Protein AF-A0A812PNZ8-F1 (afdb_monomer_lite)

Organism: NCBI:txid1628268

Radius of gyration: 20.14 Å; chains: 1; bounding box: 66×64×37 Å

Secondary structure (DSSP, 8-state):
------------GGGGS--EEEEEEETTEEEEEEEETTEEEEEEEEBTPPPEEEE-TTSS-EEEEEEEEEEETTEEEEEEEEE-GGG-TT-EEEEEEEE-TTSPEEEEEEEE-TTSPPEEEEEEE--TTSS----------------------------------SHHHHH------

Sequence (177 aa):
MWSYESYVVTARIIDHVPVELHISVEDKILTVVDRTLFGENCTTIELGGVEVEKETRNKRKKFMLSAFEDLSEGTSQLTVKCRLFQRGDGWYSLQSFAVLPEGSLRECYILKRPGAEDVVVTRVFSSLDGNAFARKEEGLEVQDSPRSGKTLQLLGGAGIVAGLLGAALCMISPKLS

Foldseek 3Di:
DDDDDDDDDDDDPLNVWDWDWDWDADPQWTWIWTDTPVGIAIDIAGEVDDWDWDADPVRPAIWTWHWYWDADPNFIKIKIKTGRPVVPPFWIKIWIWTQDPVQKIKIKIWTTDPPDDIDIDIDIGDDPVNDRVDDPPPDDDDDDDDDDDDDDDDDDDDDDNGHDCRPVVVVPDDDPD

Structure (mmCIF, N/CA/C/O backbone):
data_AF-A0A812PNZ8-F1
#
_entry.id   AF-A0A812PNZ8-F1
#
loop_
_atom_site.group_PDB
_atom_site.id
_atom_site.type_symbol
_atom_site.label_atom_id
_atom_site.label_alt_id
_atom_site.label_comp_id
_atom_site.label_asym_id
_atom_site.label_entity_id
_atom_site.label_seq_id
_atom_site.pdbx_PDB_ins_code
_atom_site.Cartn_x
_atom_site.Cartn_y
_atom_site.Cartn_z
_atom_site.occupancy
_atom_site.B_iso_or_equiv
_atom_site.auth_seq_id
_atom_site.auth_comp_id
_atom_site.auth_asym_id
_atom_site.auth_atom_id
_atom_site.pdbx_PDB_model_num
ATOM 1 N N . MET A 1 1 ? -21.533 -35.489 -17.531 1.00 32.12 1 MET A N 1
ATOM 2 C CA . MET A 1 1 ? -22.534 -34.442 -17.244 1.00 32.12 1 MET A CA 1
ATOM 3 C C . MET A 1 1 ? -21.746 -33.219 -16.810 1.00 32.12 1 MET A C 1
ATOM 5 O O . MET A 1 1 ? -21.188 -33.244 -15.726 1.00 32.12 1 MET A O 1
ATOM 9 N N . TRP A 1 2 ? -21.552 -32.251 -17.707 1.00 25.62 2 TRP A N 1
ATOM 10 C CA . TRP A 1 2 ? -20.747 -31.052 -17.446 1.00 25.62 2 TRP A CA 1
ATOM 11 C C . TRP A 1 2 ? -21.691 -29.955 -16.957 1.00 25.62 2 TRP A C 1
ATOM 13 O O . TRP A 1 2 ? -22.595 -29.562 -17.693 1.00 25.62 2 TRP A O 1
ATOM 23 N N . SER A 1 3 ? -21.546 -29.520 -15.707 1.00 25.78 3 SER A N 1
ATOM 24 C CA . SER A 1 3 ? -22.284 -28.372 -15.185 1.00 25.78 3 SER A CA 1
ATOM 25 C C . SER A 1 3 ? -21.691 -27.100 -15.783 1.00 25.78 3 SER A C 1
ATOM 27 O O . SER A 1 3 ? -20.529 -26.778 -15.547 1.00 25.78 3 SER A O 1
ATOM 29 N N . TYR A 1 4 ? -22.487 -26.396 -16.582 1.00 27.34 4 TYR A N 1
ATOM 30 C CA . TYR A 1 4 ? -22.172 -25.042 -17.018 1.00 27.34 4 TYR A CA 1
ATOM 31 C C . TYR A 1 4 ? -22.438 -24.098 -15.842 1.00 27.34 4 TYR A C 1
ATOM 33 O O . TYR A 1 4 ? -23.592 -23.849 -15.497 1.00 27.34 4 TYR A O 1
ATOM 41 N N . GLU A 1 5 ? -21.384 -23.583 -15.219 1.00 29.73 5 GLU A N 1
ATOM 42 C CA . GLU A 1 5 ? -21.491 -22.426 -14.333 1.00 29.73 5 GLU A CA 1
ATOM 43 C C . GLU A 1 5 ? -21.376 -21.163 -15.191 1.00 29.73 5 GLU A C 1
ATOM 45 O O . GLU A 1 5 ? -20.343 -20.887 -15.801 1.00 29.73 5 GLU A O 1
ATOM 50 N N . SER A 1 6 ? -22.473 -20.417 -15.308 1.00 25.88 6 SER A N 1
ATOM 51 C CA . SER A 1 6 ? -22.485 -19.121 -15.982 1.00 25.88 6 SER A CA 1
ATOM 52 C C . SER A 1 6 ? -22.092 -18.026 -14.992 1.00 25.88 6 SER A C 1
ATOM 54 O O . SER A 1 6 ? -22.828 -17.758 -14.042 1.00 25.88 6 SER A O 1
ATOM 56 N N . TYR A 1 7 ? -20.966 -17.364 -15.240 1.00 29.39 7 TYR A N 1
ATOM 57 C CA . TYR A 1 7 ? -20.505 -16.215 -14.464 1.00 29.39 7 TYR A CA 1
ATOM 58 C C . TYR A 1 7 ? -20.899 -14.922 -15.190 1.00 29.39 7 TYR A C 1
ATOM 60 O O . TYR A 1 7 ? -20.477 -14.685 -16.321 1.00 29.39 7 TYR A O 1
ATOM 68 N N . VAL A 1 8 ? -21.719 -14.078 -14.556 1.00 27.75 8 VAL A N 1
ATOM 69 C CA . VAL A 1 8 ? -22.032 -12.731 -15.062 1.00 27.75 8 VAL A CA 1
ATOM 70 C C . VAL A 1 8 ? -20.975 -11.773 -14.523 1.00 27.75 8 VAL A C 1
ATOM 72 O O . VAL A 1 8 ? -20.984 -11.437 -13.341 1.00 27.75 8 VAL A O 1
ATOM 75 N N . VAL A 1 9 ? -20.052 -11.343 -15.383 1.00 30.33 9 VAL A N 1
ATOM 76 C CA . VAL A 1 9 ? -18.992 -10.391 -15.026 1.00 30.33 9 VAL A CA 1
ATOM 77 C C . VAL A 1 9 ? -19.314 -9.042 -15.665 1.00 30.33 9 VAL A C 1
ATOM 79 O O . VAL A 1 9 ? -19.340 -8.916 -16.885 1.00 30.33 9 VAL A O 1
ATOM 82 N N . THR A 1 10 ? -19.572 -8.022 -14.849 1.00 30.80 10 THR A N 1
ATOM 83 C CA . THR A 1 10 ? -19.670 -6.629 -15.309 1.00 30.80 10 THR A CA 1
ATOM 84 C C . THR A 1 10 ? -18.351 -5.921 -15.020 1.00 30.80 10 THR A C 1
ATOM 86 O O . THR A 1 10 ? -18.082 -5.605 -13.860 1.00 30.80 10 THR A O 1
ATOM 89 N N . ALA A 1 11 ? -17.545 -5.653 -16.049 1.00 37.12 11 ALA A N 1
ATOM 90 C CA . ALA A 1 11 ? -16.419 -4.727 -15.930 1.00 37.12 11 ALA A CA 1
ATOM 91 C C . ALA A 1 11 ? -16.977 -3.306 -15.777 1.00 37.12 11 ALA A C 1
ATOM 93 O O . ALA A 1 11 ? -17.815 -2.868 -16.572 1.00 37.12 11 ALA A O 1
ATOM 94 N N . ARG A 1 12 ? -16.586 -2.590 -14.719 1.00 45.75 12 ARG A N 1
ATOM 95 C CA . ARG A 1 12 ? -17.019 -1.199 -14.533 1.00 45.75 12 ARG A CA 1
ATOM 96 C C . ARG A 1 12 ? -16.164 -0.314 -15.440 1.00 45.75 12 ARG A C 1
ATOM 98 O O . ARG A 1 12 ? -14.999 -0.604 -15.663 1.00 45.75 12 ARG A O 1
ATOM 105 N N . ILE A 1 13 ? -16.703 0.820 -15.895 1.00 52.28 13 ILE A N 1
ATOM 106 C CA . ILE A 1 13 ? -15.958 1.833 -16.681 1.00 52.28 13 ILE A CA 1
ATOM 107 C C . ILE A 1 13 ? -14.620 2.200 -16.012 1.00 52.28 13 ILE A C 1
ATOM 109 O O . ILE A 1 13 ? -13.637 2.459 -16.694 1.00 52.28 13 ILE A O 1
ATOM 113 N N . ILE A 1 14 ? -14.582 2.165 -14.676 1.00 56.09 14 ILE A N 1
ATOM 114 C CA . ILE A 1 14 ? -13.401 2.430 -13.845 1.00 56.09 14 ILE A CA 1
ATOM 115 C C . ILE A 1 14 ? -12.243 1.464 -14.147 1.00 56.09 14 ILE A C 1
ATOM 117 O O . ILE A 1 14 ? -11.095 1.893 -14.107 1.00 56.09 14 ILE A O 1
ATOM 121 N N . ASP A 1 15 ? -12.520 0.204 -14.494 1.00 58.53 15 ASP A N 1
ATOM 122 C CA . ASP A 1 15 ? -11.489 -0.808 -14.770 1.00 58.53 15 ASP A CA 1
ATOM 123 C C . ASP A 1 15 ? -10.748 -0.541 -16.092 1.00 58.53 15 ASP A C 1
ATOM 125 O O . ASP A 1 15 ? -9.640 -1.029 -16.296 1.00 58.53 15 ASP A O 1
ATOM 129 N N . HIS A 1 16 ? -11.337 0.269 -16.978 1.00 66.75 16 HIS A N 1
ATOM 130 C CA . HIS A 1 16 ? -10.737 0.683 -18.247 1.00 66.75 16 HIS A CA 1
ATOM 131 C C . HIS A 1 16 ? -10.054 2.051 -18.184 1.00 66.75 16 HIS A C 1
ATOM 133 O O . HIS A 1 16 ? -9.508 2.495 -19.192 1.00 66.75 16 HIS A O 1
ATOM 139 N N . VAL A 1 17 ? -10.097 2.743 -17.041 1.00 73.56 17 VAL A N 1
ATOM 140 C CA . VAL A 1 17 ? -9.433 4.042 -16.893 1.00 73.56 17 VAL A CA 1
ATOM 141 C C . VAL A 1 17 ? -7.933 3.794 -16.746 1.00 73.56 17 VAL A C 1
ATOM 143 O O . VAL A 1 17 ? -7.532 3.155 -15.771 1.00 73.56 17 VAL A O 1
ATOM 146 N N . PRO A 1 18 ? -7.089 4.299 -17.666 1.00 79.88 18 PRO A N 1
ATOM 147 C CA . PRO A 1 18 ? -5.648 4.191 -17.513 1.00 79.88 18 PRO A CA 1
ATOM 148 C C . PRO A 1 18 ? -5.199 4.871 -16.220 1.00 79.88 18 PRO A C 1
ATOM 150 O O . PRO A 1 18 ? -5.631 5.988 -15.909 1.00 79.88 18 PRO A O 1
ATOM 153 N N . VAL A 1 19 ? -4.333 4.184 -15.481 1.00 84.25 19 VAL A N 1
ATOM 154 C CA . VAL A 1 19 ? -3.713 4.690 -14.259 1.00 84.25 19 VAL A CA 1
ATOM 155 C C . VAL A 1 19 ? -2.210 4.729 -14.481 1.00 84.25 19 VAL A C 1
ATOM 157 O O . VAL A 1 19 ? -1.604 3.710 -14.803 1.00 84.25 19 VAL A O 1
ATOM 160 N N . GLU A 1 20 ? -1.622 5.904 -14.303 1.00 88.44 20 GLU A N 1
ATOM 161 C CA . GLU A 1 20 ? -0.178 6.075 -14.192 1.00 88.44 20 GLU A CA 1
ATOM 162 C C . GLU A 1 20 ? 0.180 6.026 -12.703 1.00 88.44 20 GLU A C 1
ATOM 164 O O . GLU A 1 20 ? -0.376 6.779 -11.902 1.00 88.44 20 GLU A O 1
ATOM 169 N N . LEU A 1 21 ? 1.058 5.097 -12.330 1.00 89.25 21 LEU A N 1
ATOM 170 C CA . LEU A 1 21 ? 1.451 4.851 -10.947 1.00 89.25 21 LEU A CA 1
ATOM 171 C C . LEU A 1 21 ? 2.919 5.236 -10.763 1.00 89.25 21 LEU A C 1
ATOM 173 O O . LEU A 1 21 ? 3.796 4.639 -11.386 1.00 89.25 21 LEU A O 1
ATOM 177 N N . HIS A 1 22 ? 3.186 6.202 -9.885 1.00 90.00 22 HIS A N 1
ATOM 178 C CA . HIS A 1 22 ? 4.543 6.552 -9.471 1.00 90.00 22 HIS A CA 1
ATOM 179 C C . HIS A 1 22 ? 4.758 6.157 -8.015 1.00 90.00 22 HIS A C 1
ATOM 181 O O . HIS A 1 22 ? 3.978 6.531 -7.140 1.00 90.00 22 HIS A O 1
ATOM 187 N N . ILE A 1 23 ? 5.837 5.423 -7.756 1.00 90.69 23 ILE A N 1
ATOM 188 C CA . ILE A 1 23 ? 6.233 5.007 -6.412 1.00 90.69 23 ILE A CA 1
ATOM 189 C C . ILE A 1 23 ? 7.673 5.443 -6.199 1.00 90.69 23 ILE A C 1
ATOM 191 O O . ILE A 1 23 ? 8.544 5.112 -7.004 1.00 90.69 23 ILE A O 1
ATOM 195 N N . SER A 1 24 ? 7.925 6.164 -5.115 1.00 91.38 24 SER A N 1
ATOM 196 C CA . SER A 1 24 ? 9.270 6.551 -4.704 1.00 91.38 24 SER A CA 1
ATOM 197 C C . SER A 1 24 ? 9.464 6.347 -3.209 1.00 91.38 24 SER A C 1
ATOM 199 O O . SER A 1 24 ? 8.519 6.391 -2.418 1.00 91.38 24 SER A O 1
ATOM 201 N N . VAL A 1 25 ? 10.715 6.105 -2.827 1.00 92.56 25 VAL A N 1
ATOM 202 C CA . VAL A 1 25 ? 11.147 6.063 -1.433 1.00 92.56 25 VAL A CA 1
ATOM 203 C C . VAL A 1 25 ? 12.357 6.976 -1.303 1.00 92.56 25 VAL A C 1
ATOM 205 O O . VAL A 1 25 ? 13.389 6.717 -1.915 1.00 92.56 25 VAL A O 1
ATOM 208 N N . GLU A 1 26 ? 12.228 8.030 -0.505 1.00 92.31 26 GLU A N 1
ATOM 209 C CA . GLU A 1 26 ? 13.300 8.986 -0.199 1.00 92.31 26 GLU A CA 1
ATOM 210 C C . GLU A 1 26 ? 13.383 9.140 1.319 1.00 92.31 26 GLU A C 1
ATOM 212 O O . GLU A 1 26 ? 12.367 9.393 1.957 1.00 92.31 26 GLU A O 1
ATOM 217 N N . ASP A 1 27 ? 14.555 8.938 1.926 1.00 93.25 27 ASP A N 1
ATOM 218 C CA . ASP A 1 27 ? 14.751 9.063 3.383 1.00 93.25 27 ASP A CA 1
ATOM 219 C C . ASP A 1 27 ? 13.697 8.314 4.232 1.00 93.25 27 ASP A C 1
ATOM 221 O O . ASP A 1 27 ? 13.212 8.813 5.246 1.00 93.25 27 ASP A O 1
ATOM 225 N N . LYS A 1 28 ? 13.335 7.090 3.811 1.00 92.88 28 LYS A N 1
ATOM 226 C CA . LYS A 1 28 ? 12.262 6.240 4.384 1.00 92.88 28 LYS A CA 1
ATOM 227 C C . LYS A 1 28 ? 10.839 6.770 4.209 1.00 92.88 28 LYS A C 1
ATOM 229 O O . LYS A 1 28 ? 9.896 6.153 4.697 1.00 92.88 28 LYS A O 1
ATOM 234 N N . ILE A 1 29 ? 10.645 7.869 3.502 1.00 93.81 29 ILE A N 1
ATOM 235 C CA . ILE A 1 29 ? 9.328 8.367 3.138 1.00 93.81 29 ILE A CA 1
ATOM 236 C C . ILE A 1 29 ? 8.892 7.679 1.849 1.00 93.81 29 ILE A C 1
ATOM 238 O O . ILE A 1 29 ? 9.419 7.949 0.772 1.00 93.81 29 ILE A O 1
ATOM 242 N N . LEU A 1 30 ? 7.910 6.788 1.967 1.00 93.19 30 LEU A N 1
ATOM 243 C CA . LEU A 1 30 ? 7.211 6.207 0.831 1.00 93.19 30 LEU A CA 1
ATOM 244 C C . LEU A 1 30 ? 6.200 7.220 0.297 1.00 93.19 30 LEU A C 1
ATOM 246 O O . LEU A 1 30 ? 5.308 7.664 1.027 1.00 93.19 30 LEU A O 1
ATOM 250 N N . THR A 1 31 ? 6.314 7.529 -0.991 1.00 92.25 31 THR A N 1
ATOM 251 C CA . THR A 1 31 ? 5.334 8.308 -1.744 1.00 92.25 31 THR A CA 1
ATOM 252 C C . THR A 1 31 ? 4.742 7.451 -2.858 1.00 92.25 31 THR A C 1
ATOM 254 O O . THR A 1 31 ? 5.469 6.882 -3.668 1.00 92.25 31 THR A O 1
ATOM 257 N N . VAL A 1 32 ? 3.414 7.358 -2.892 1.00 91.44 32 VAL A N 1
ATOM 258 C CA . VAL A 1 32 ? 2.642 6.651 -3.921 1.00 91.44 32 VAL A CA 1
ATOM 259 C C . VAL A 1 32 ? 1.700 7.650 -4.572 1.00 91.44 32 VAL A C 1
ATOM 261 O O . VAL A 1 32 ? 0.881 8.261 -3.883 1.00 91.44 32 VAL A O 1
ATOM 264 N N . VAL A 1 33 ? 1.806 7.810 -5.887 1.00 88.56 33 VAL A N 1
ATOM 265 C CA . VAL A 1 33 ? 0.976 8.718 -6.678 1.00 88.56 33 VAL A CA 1
ATOM 266 C C . VAL A 1 33 ? 0.220 7.924 -7.734 1.00 88.56 33 VAL A C 1
ATOM 268 O O . VAL A 1 33 ? 0.830 7.411 -8.670 1.00 88.56 33 VAL A O 1
ATOM 271 N N . ASP A 1 34 ? -1.107 7.884 -7.610 1.00 86.62 34 ASP A N 1
ATOM 272 C CA . ASP A 1 34 ? -1.991 7.370 -8.656 1.00 86.62 34 ASP A CA 1
ATOM 273 C C . ASP A 1 34 ? -2.519 8.551 -9.473 1.00 86.62 34 ASP A C 1
ATOM 275 O O . ASP A 1 34 ? -3.281 9.385 -8.966 1.00 86.62 34 ASP A O 1
ATOM 279 N N . ARG A 1 35 ? -2.157 8.624 -10.751 1.00 85.50 35 ARG A N 1
ATOM 280 C CA . ARG A 1 35 ? -2.687 9.620 -11.678 1.00 85.50 35 ARG A CA 1
ATOM 281 C C . ARG A 1 35 ? -3.679 8.972 -12.630 1.00 85.50 35 ARG A C 1
ATOM 283 O O . ARG A 1 35 ? -3.411 7.958 -13.265 1.00 85.50 35 ARG A O 1
ATOM 290 N N . THR A 1 36 ? -4.843 9.596 -12.740 1.00 83.69 36 THR A N 1
ATOM 291 C CA . THR A 1 36 ? -5.901 9.217 -13.679 1.00 83.69 36 THR A CA 1
ATOM 292 C C . THR A 1 36 ? -6.334 10.442 -14.474 1.00 83.69 36 THR A C 1
ATOM 294 O O . THR A 1 36 ? -6.040 11.578 -14.097 1.00 83.69 36 THR A O 1
ATOM 297 N N . LEU A 1 37 ? -7.127 10.238 -15.526 1.00 81.94 37 LEU A N 1
ATOM 298 C CA . LEU A 1 37 ? -7.735 11.341 -16.284 1.00 81.94 37 LEU A CA 1
ATOM 299 C C . LEU A 1 37 ? -8.641 12.252 -15.430 1.00 81.94 37 LEU A C 1
ATOM 301 O O . LEU A 1 37 ? -8.961 13.362 -15.846 1.00 81.94 37 LEU A O 1
ATOM 305 N N . PHE A 1 38 ? -9.057 11.801 -14.242 1.00 78.50 38 PHE A N 1
ATOM 306 C CA . PHE A 1 38 ? -9.953 12.532 -13.340 1.00 78.50 38 PHE A CA 1
ATOM 307 C C . PHE A 1 38 ? -9.226 13.241 -12.190 1.00 78.50 38 PHE A C 1
ATOM 309 O O . PHE A 1 38 ? -9.871 13.900 -11.373 1.00 78.50 38 PHE A O 1
ATOM 316 N N . GLY A 1 39 ? -7.901 13.113 -12.116 1.00 81.44 39 GLY A N 1
ATOM 317 C CA . GLY A 1 39 ? -7.080 13.748 -11.095 1.00 81.44 39 GLY A CA 1
ATOM 318 C C . GLY A 1 39 ? -5.989 12.840 -10.546 1.00 81.44 39 GLY A C 1
ATOM 319 O O . GLY A 1 39 ? -5.807 11.700 -10.981 1.00 81.44 39 GLY A O 1
ATOM 320 N N . GLU A 1 40 ? -5.276 13.383 -9.566 1.00 85.06 40 GLU A N 1
ATOM 321 C CA . GLU A 1 40 ? -4.115 12.767 -8.933 1.00 85.06 40 GLU A CA 1
ATOM 322 C C . GLU A 1 40 ? -4.385 12.462 -7.456 1.00 85.06 40 GLU A C 1
ATOM 324 O O . GLU A 1 40 ? -5.069 13.217 -6.753 1.00 85.06 40 GLU A O 1
ATOM 329 N N . ASN A 1 41 ? -3.853 11.332 -7.004 1.00 83.94 41 ASN A N 1
ATOM 330 C CA . ASN A 1 41 ? -4.016 10.797 -5.669 1.00 83.94 41 ASN A CA 1
ATOM 331 C C . ASN A 1 41 ? -2.638 10.502 -5.049 1.00 83.94 41 ASN A C 1
ATOM 333 O O . ASN A 1 41 ? -2.024 9.514 -5.428 1.00 83.94 41 ASN A O 1
ATOM 337 N N . CYS A 1 42 ? -2.152 11.330 -4.116 1.00 89.12 42 CYS A N 1
ATOM 338 C CA . CYS A 1 42 ? -0.840 11.171 -3.483 1.00 89.12 42 CYS A CA 1
ATOM 339 C C . CYS A 1 42 ? -0.923 10.735 -2.007 1.00 89.12 42 CYS A C 1
ATOM 341 O O . CYS A 1 42 ? -1.484 11.428 -1.148 1.00 89.12 42 CYS A O 1
ATOM 343 N N . THR A 1 43 ? -0.292 9.598 -1.710 1.00 91.06 43 THR A N 1
ATOM 344 C CA . THR A 1 43 ? -0.096 9.055 -0.364 1.00 91.06 43 THR A CA 1
ATOM 345 C C . THR A 1 43 ? 1.364 9.187 0.046 1.00 91.06 43 THR A C 1
ATOM 347 O O . THR A 1 43 ? 2.233 8.648 -0.629 1.00 91.06 43 THR A O 1
ATOM 350 N N . THR A 1 44 ? 1.625 9.821 1.192 1.00 93.88 44 THR A N 1
ATOM 351 C CA . THR A 1 44 ? 2.972 9.951 1.772 1.00 93.88 44 THR A CA 1
ATOM 352 C C . THR A 1 44 ? 2.988 9.417 3.202 1.00 93.88 44 THR A C 1
ATOM 354 O O . THR A 1 44 ? 2.175 9.842 4.037 1.00 93.88 44 THR A O 1
ATOM 357 N N . ILE A 1 45 ? 3.895 8.483 3.490 1.00 95.31 45 ILE A N 1
ATOM 358 C CA . ILE A 1 45 ? 3.982 7.793 4.782 1.00 95.31 45 ILE A CA 1
ATOM 359 C C . ILE A 1 45 ? 5.405 7.288 5.057 1.00 95.31 45 ILE A C 1
ATOM 361 O O . ILE A 1 45 ? 6.123 6.899 4.144 1.00 95.31 45 ILE A O 1
ATOM 365 N N . GLU A 1 46 ? 5.819 7.293 6.321 1.00 96.94 46 GLU A N 1
ATOM 366 C CA . GLU A 1 46 ? 7.127 6.782 6.742 1.00 96.94 46 GLU A CA 1
ATOM 367 C C . GLU A 1 46 ? 7.127 5.244 6.815 1.00 96.94 46 GLU A C 1
ATOM 369 O O . GLU A 1 46 ? 6.258 4.638 7.450 1.00 96.94 46 GLU A O 1
ATOM 374 N N . LEU A 1 47 ? 8.112 4.609 6.177 1.00 95.38 47 LEU A N 1
ATOM 375 C CA . LEU A 1 47 ? 8.348 3.167 6.217 1.00 95.38 47 LEU A CA 1
ATOM 376 C C . LEU A 1 47 ? 8.912 2.739 7.571 1.00 95.38 47 LEU A C 1
ATOM 378 O O . LEU A 1 47 ? 9.919 3.266 8.042 1.00 95.38 47 LEU A O 1
ATOM 382 N N . GLY A 1 48 ? 8.265 1.752 8.191 1.00 94.06 48 GLY A N 1
ATOM 383 C CA . GLY A 1 48 ? 8.597 1.297 9.543 1.00 94.06 48 GLY A CA 1
ATOM 384 C C . GLY A 1 48 ? 8.230 2.306 10.637 1.00 94.06 48 GLY A C 1
ATOM 385 O O . GLY A 1 48 ? 8.560 2.085 11.802 1.00 94.06 48 GLY A O 1
ATOM 386 N N . GLY A 1 49 ? 7.554 3.401 10.276 1.00 91.88 49 GLY A N 1
ATOM 387 C CA . GLY A 1 49 ? 7.054 4.400 11.210 1.00 91.88 49 GLY A CA 1
ATOM 388 C C . GLY A 1 49 ? 5.841 3.915 12.008 1.00 91.88 49 GLY A C 1
ATOM 389 O O . GLY A 1 49 ? 5.224 2.884 11.722 1.00 91.88 49 GLY A O 1
ATOM 390 N N . VAL A 1 50 ? 5.473 4.691 13.027 1.00 95.00 50 VAL A N 1
ATOM 391 C CA . VA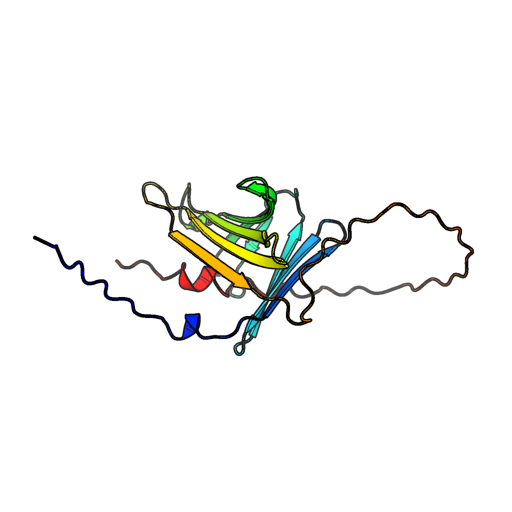L A 1 50 ? 4.256 4.450 13.816 1.00 95.00 50 VAL A CA 1
ATOM 392 C C . VAL A 1 50 ? 2.992 4.687 12.978 1.00 95.00 50 VAL A C 1
ATOM 394 O O . VAL A 1 50 ? 2.996 5.491 12.049 1.00 95.00 50 VAL A O 1
ATOM 397 N N . GLU A 1 51 ? 1.883 4.014 13.312 1.00 95.12 51 GLU A N 1
ATOM 398 C CA . GLU A 1 51 ? 0.581 4.291 12.681 1.00 95.12 51 GLU A CA 1
ATOM 399 C C . GLU A 1 51 ? 0.163 5.755 12.924 1.00 95.12 51 GLU A C 1
ATOM 401 O O . GLU A 1 51 ? 0.082 6.207 14.067 1.00 95.12 51 GLU A O 1
ATOM 406 N N . VAL A 1 52 ? -0.161 6.481 11.850 1.00 95.81 52 VAL A N 1
ATOM 407 C CA . VAL A 1 52 ? -0.560 7.897 11.885 1.00 95.81 52 VAL A CA 1
ATOM 408 C C . VAL A 1 52 ? -2.040 8.039 11.537 1.00 95.81 52 VAL A C 1
ATOM 410 O O . VAL A 1 52 ? -2.496 7.489 10.534 1.00 95.81 52 VAL A O 1
ATOM 413 N N . GLU A 1 53 ? -2.797 8.810 12.322 1.00 95.75 53 GLU A N 1
ATOM 414 C CA . GLU A 1 53 ? -4.178 9.159 11.965 1.00 95.75 53 GLU A CA 1
ATOM 415 C C . GLU A 1 53 ? -4.197 10.106 10.758 1.00 95.75 53 GLU A C 1
ATOM 417 O O . GLU A 1 53 ? -3.494 11.118 10.709 1.00 95.75 53 GLU A O 1
ATOM 422 N N . LYS A 1 54 ? -5.029 9.783 9.773 1.00 92.94 54 LYS A N 1
ATOM 423 C CA . LYS A 1 54 ? -5.261 10.580 8.572 1.00 92.94 54 LYS A CA 1
ATOM 424 C C . LYS A 1 54 ? -6.754 10.801 8.383 1.00 92.94 54 LYS A C 1
ATOM 426 O O . LYS A 1 54 ? -7.589 9.977 8.760 1.00 92.94 54 LYS A O 1
ATOM 431 N N . GLU A 1 55 ? -7.086 11.915 7.743 1.00 88.75 55 GLU A N 1
ATOM 432 C CA . GLU A 1 55 ? -8.455 12.270 7.389 1.00 88.75 55 GLU A CA 1
ATOM 433 C C . GLU A 1 55 ? -8.601 12.341 5.870 1.00 88.75 55 GLU A C 1
ATOM 435 O O . GLU A 1 55 ? -7.712 12.796 5.151 1.00 88.75 55 GLU A O 1
ATOM 440 N N . THR A 1 56 ? -9.758 11.928 5.363 1.00 79.94 56 THR A N 1
ATOM 441 C CA . THR A 1 56 ? -10.132 12.213 3.969 1.00 79.94 56 THR A CA 1
ATOM 442 C C . THR A 1 56 ? -10.236 13.717 3.718 1.00 79.94 56 THR A C 1
ATOM 444 O O . THR A 1 56 ? -10.501 14.488 4.635 1.00 79.94 56 THR A 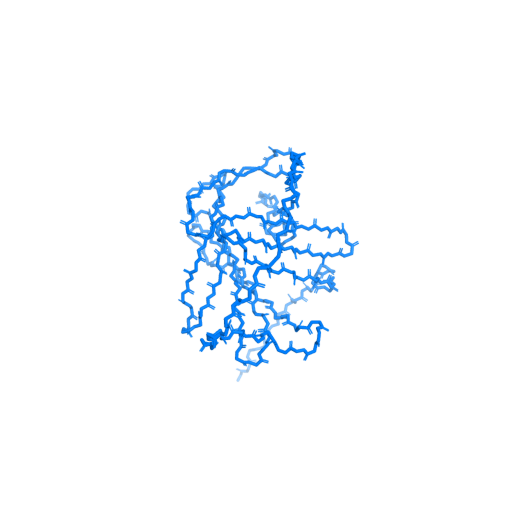O 1
ATOM 447 N N . ARG A 1 57 ? -10.131 14.140 2.452 1.00 76.38 57 ARG A N 1
ATOM 448 C CA . ARG A 1 57 ? -10.187 15.555 2.033 1.00 76.38 57 ARG A CA 1
ATOM 449 C C . ARG A 1 57 ? -11.342 16.360 2.643 1.00 76.38 57 ARG A C 1
ATOM 451 O O . ARG A 1 57 ? -11.171 17.519 2.996 1.00 76.38 57 ARG A O 1
ATOM 458 N N . ASN A 1 58 ? -12.528 15.763 2.744 1.00 81.81 58 ASN A N 1
ATOM 459 C CA . ASN A 1 58 ? -13.722 16.409 3.301 1.00 81.81 58 ASN A CA 1
ATOM 460 C C . ASN A 1 58 ? -13.900 16.170 4.812 1.00 81.81 58 ASN A C 1
ATOM 462 O O . ASN A 1 58 ? -14.969 16.460 5.345 1.00 81.81 58 ASN A O 1
ATOM 466 N N . LYS A 1 59 ? -12.889 15.596 5.475 1.00 84.19 59 LYS A N 1
ATOM 467 C CA . LYS A 1 59 ? -12.846 15.238 6.899 1.00 84.19 59 LYS A CA 1
ATOM 468 C C . LYS A 1 59 ? -13.960 14.296 7.366 1.00 84.19 59 LYS A C 1
ATOM 470 O O . LYS A 1 59 ? -14.180 14.136 8.561 1.00 84.19 59 LYS A O 1
ATOM 475 N N . ARG A 1 60 ? -14.673 13.642 6.440 1.00 86.06 60 ARG A N 1
ATOM 476 C CA . ARG A 1 60 ? -15.798 12.754 6.787 1.00 86.06 60 ARG A CA 1
ATOM 477 C C . ARG A 1 60 ? -15.352 11.384 7.280 1.00 86.06 60 ARG A C 1
ATOM 479 O O . ARG A 1 60 ? -16.107 10.727 7.986 1.00 86.06 60 ARG A O 1
ATOM 486 N N . LYS A 1 61 ? -14.169 10.931 6.869 1.00 86.38 61 LYS A N 1
ATOM 487 C CA . LYS A 1 61 ? -13.600 9.639 7.263 1.00 86.38 61 LYS A CA 1
ATOM 488 C C . LYS A 1 61 ? -12.209 9.844 7.852 1.00 86.38 61 LYS A C 1
ATOM 490 O O . LYS A 1 61 ? -11.431 10.632 7.308 1.00 86.38 61 LYS A O 1
ATOM 495 N N . LYS A 1 62 ? -11.928 9.105 8.920 1.00 92.38 62 LYS A N 1
ATOM 496 C CA . LYS A 1 62 ? -10.647 9.007 9.619 1.00 92.38 62 LYS A CA 1
ATOM 497 C C . LYS A 1 62 ? -10.160 7.565 9.557 1.00 92.38 62 LYS A C 1
ATOM 499 O O . LYS A 1 62 ? -10.965 6.633 9.607 1.00 92.38 62 LYS A O 1
ATOM 504 N N . PHE A 1 63 ? -8.859 7.385 9.431 1.00 94.50 63 PHE A N 1
ATOM 505 C CA . PHE A 1 63 ? -8.226 6.074 9.354 1.00 94.50 63 PHE A CA 1
ATOM 506 C C . PHE A 1 63 ? -6.798 6.164 9.883 1.00 94.50 63 PHE A C 1
ATOM 508 O O . PHE A 1 63 ? -6.243 7.255 9.979 1.00 94.50 63 PHE A O 1
ATOM 515 N N . MET A 1 64 ? -6.213 5.023 10.229 1.00 96.44 64 MET A N 1
ATOM 516 C CA . MET A 1 64 ? -4.804 4.957 10.617 1.00 96.44 64 MET A CA 1
ATOM 517 C C . MET A 1 64 ? -4.004 4.406 9.452 1.00 96.44 64 MET A C 1
ATOM 519 O O . MET A 1 64 ? -4.415 3.415 8.847 1.00 96.44 64 MET A O 1
ATOM 523 N N . LEU A 1 65 ? -2.889 5.047 9.138 1.00 97.12 65 LEU A N 1
ATOM 524 C CA . LEU A 1 65 ? -2.027 4.692 8.024 1.00 97.12 65 LEU A CA 1
ATOM 525 C C . LEU A 1 65 ? -0.635 4.335 8.542 1.00 97.12 65 LEU A C 1
ATOM 527 O O . LEU A 1 65 ? -0.076 5.060 9.362 1.00 97.12 65 LEU A O 1
ATOM 531 N N . SER A 1 66 ? -0.075 3.243 8.044 1.00 97.25 66 SER A N 1
ATOM 532 C CA . SER A 1 66 ? 1.325 2.863 8.240 1.00 97.25 66 SER A CA 1
ATOM 533 C C . SER A 1 66 ? 1.863 2.214 6.975 1.00 97.25 66 SER A C 1
ATOM 535 O O . SER A 1 66 ? 1.090 1.772 6.121 1.00 97.25 66 SER A O 1
ATOM 537 N N . ALA A 1 67 ? 3.184 2.160 6.849 1.00 97.06 67 ALA A N 1
ATOM 538 C CA . ALA A 1 67 ? 3.835 1.429 5.778 1.00 97.06 67 ALA A CA 1
ATOM 539 C C . ALA A 1 67 ? 5.022 0.631 6.305 1.00 97.06 67 ALA A C 1
ATOM 541 O O . ALA A 1 67 ? 5.663 1.016 7.283 1.00 97.06 67 ALA A O 1
ATOM 542 N N . PHE A 1 68 ? 5.297 -0.498 5.670 1.00 96.75 68 PHE A N 1
ATOM 543 C CA . PHE A 1 68 ? 6.388 -1.389 6.034 1.00 96.75 68 PHE A CA 1
ATOM 544 C C . PHE A 1 68 ? 6.858 -2.179 4.816 1.00 96.75 68 PHE A C 1
ATOM 546 O O . PHE A 1 68 ? 6.135 -2.322 3.832 1.00 96.75 68 PHE A O 1
ATOM 553 N N . GLU A 1 69 ? 8.078 -2.689 4.906 1.00 95.44 69 GLU A N 1
ATOM 554 C CA . GLU A 1 69 ? 8.599 -3.689 3.982 1.00 95.44 69 GLU A CA 1
ATOM 555 C C . GLU A 1 69 ? 8.269 -5.083 4.513 1.00 95.44 69 GLU A C 1
ATOM 557 O O . GLU A 1 69 ? 8.405 -5.355 5.709 1.00 95.44 69 GLU A O 1
ATOM 562 N N . ASP A 1 70 ? 7.832 -5.968 3.626 1.00 92.25 70 ASP A N 1
ATOM 563 C CA . ASP A 1 70 ? 7.588 -7.370 3.935 1.00 92.25 70 ASP A CA 1
ATOM 564 C C . ASP A 1 70 ? 8.049 -8.296 2.804 1.00 92.25 70 ASP A C 1
ATOM 566 O O . ASP A 1 70 ? 8.356 -7.881 1.685 1.00 92.25 70 ASP A O 1
ATOM 570 N N . LEU A 1 71 ? 8.152 -9.582 3.135 1.00 89.38 71 LEU A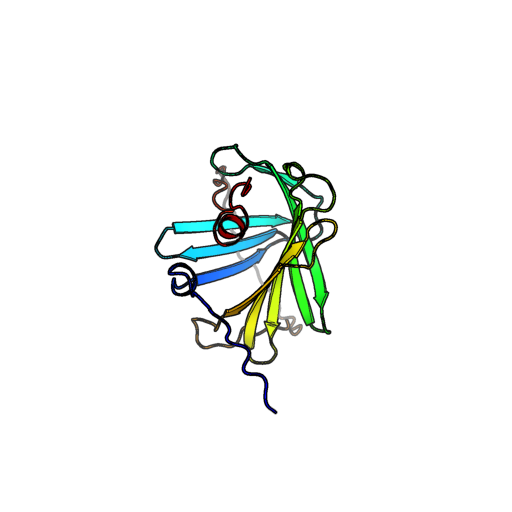 N 1
ATOM 571 C CA . LEU A 1 71 ? 8.473 -10.647 2.193 1.00 89.38 71 LEU A CA 1
ATOM 572 C C . LEU A 1 71 ? 7.206 -11.457 1.936 1.00 89.38 71 LEU A C 1
ATOM 574 O O . LEU A 1 71 ? 6.663 -12.071 2.854 1.00 89.38 71 LEU A O 1
ATOM 578 N N . SER A 1 72 ? 6.765 -11.488 0.681 1.00 82.94 72 SER A N 1
ATOM 579 C CA . SER A 1 72 ? 5.624 -12.286 0.232 1.00 82.94 72 SER A CA 1
ATOM 580 C C . SER A 1 72 ? 6.066 -13.196 -0.904 1.00 82.94 72 SER A C 1
ATOM 582 O O . SER A 1 72 ? 6.624 -12.724 -1.892 1.00 82.94 72 SER A O 1
ATOM 584 N N . GLU A 1 73 ? 5.867 -14.508 -0.750 1.00 82.50 73 GLU A N 1
ATOM 585 C CA . GLU A 1 73 ? 6.267 -15.514 -1.751 1.00 82.50 73 GLU A CA 1
ATOM 586 C C . GLU A 1 73 ? 7.754 -15.403 -2.156 1.00 82.50 73 GLU A C 1
ATOM 588 O O . GLU A 1 73 ? 8.125 -15.591 -3.311 1.00 82.50 73 GLU A O 1
ATOM 593 N N . GLY A 1 74 ? 8.622 -15.040 -1.204 1.00 81.31 74 GLY A N 1
ATOM 594 C CA . GLY A 1 74 ? 10.056 -14.837 -1.451 1.00 81.31 74 GLY A CA 1
ATOM 595 C C . GLY A 1 74 ? 10.409 -13.535 -2.179 1.00 81.31 74 GLY A C 1
ATOM 596 O O . GLY A 1 74 ? 11.583 -13.295 -2.445 1.00 81.31 74 GLY A O 1
ATOM 597 N N . THR A 1 75 ? 9.428 -12.678 -2.465 1.00 84.88 75 THR A N 1
ATOM 598 C CA . THR A 1 75 ? 9.627 -11.379 -3.114 1.00 84.88 75 THR A CA 1
ATOM 599 C C . THR A 1 75 ? 9.493 -10.256 -2.088 1.00 84.88 75 THR A C 1
ATOM 601 O O . THR A 1 75 ? 8.529 -10.210 -1.323 1.00 84.88 75 THR A O 1
ATOM 604 N N . SER A 1 76 ? 10.471 -9.347 -2.068 1.00 91.25 76 SER A N 1
ATOM 605 C CA . SER A 1 76 ? 10.411 -8.121 -1.264 1.00 91.25 76 SER A CA 1
ATOM 606 C C . SER A 1 76 ? 9.324 -7.207 -1.811 1.00 91.25 76 SER A C 1
ATOM 608 O O . SER A 1 76 ? 9.284 -6.955 -3.017 1.00 91.25 76 SER A O 1
ATOM 610 N N . GLN A 1 77 ? 8.472 -6.686 -0.937 1.00 94.44 77 GLN A N 1
ATOM 611 C CA . GLN A 1 77 ? 7.407 -5.775 -1.325 1.00 94.44 77 GLN A CA 1
ATOM 612 C C . GLN A 1 77 ? 7.270 -4.627 -0.316 1.00 94.44 77 GLN A C 1
ATOM 614 O O . GLN A 1 77 ? 7.630 -4.752 0.854 1.00 94.44 77 GLN A O 1
ATOM 619 N N . LEU A 1 78 ? 6.756 -3.497 -0.793 1.00 95.94 78 LEU A N 1
ATOM 620 C CA . LEU A 1 78 ? 6.358 -2.367 0.041 1.00 95.94 78 LEU A CA 1
ATOM 621 C C . LEU A 1 78 ? 4.867 -2.482 0.312 1.00 95.94 78 LEU A C 1
ATOM 623 O O . LEU A 1 78 ? 4.099 -2.614 -0.637 1.00 95.94 78 LEU A O 1
ATOM 627 N N . THR A 1 79 ? 4.446 -2.391 1.568 1.00 96.69 79 THR A N 1
ATOM 628 C CA . THR A 1 79 ? 3.040 -2.516 1.950 1.00 96.69 79 THR A CA 1
ATOM 629 C C . THR A 1 79 ? 2.571 -1.290 2.718 1.00 96.69 79 THR A C 1
ATOM 631 O O . THR A 1 79 ? 3.128 -0.928 3.750 1.00 96.69 79 THR A O 1
ATOM 634 N N . VAL A 1 80 ? 1.487 -0.681 2.240 1.00 97.06 80 VAL A N 1
ATOM 635 C CA . VAL A 1 80 ? 0.724 0.352 2.942 1.00 97.06 80 VAL A CA 1
ATOM 636 C C . VAL A 1 80 ? -0.483 -0.300 3.605 1.00 97.06 80 VAL A C 1
ATOM 638 O O . VAL A 1 80 ? -1.316 -0.927 2.949 1.00 97.06 80 VAL A O 1
ATOM 641 N N . LYS A 1 81 ? -0.613 -0.123 4.919 1.00 97.19 81 LYS A N 1
ATOM 642 C CA . LYS A 1 81 ? -1.764 -0.576 5.698 1.00 97.19 81 LYS A CA 1
ATOM 643 C C . LYS A 1 81 ? -2.635 0.608 6.080 1.00 97.19 81 LYS A C 1
ATOM 645 O O . LYS A 1 81 ? -2.176 1.569 6.690 1.00 97.19 81 LYS A O 1
ATOM 650 N N . CYS A 1 82 ? -3.925 0.493 5.789 1.00 96.56 82 CYS A N 1
ATOM 651 C CA . CYS A 1 82 ? -4.941 1.454 6.193 1.00 96.56 82 CYS A CA 1
ATOM 652 C C . CYS A 1 82 ? -5.948 0.775 7.124 1.00 96.56 82 CYS A C 1
ATOM 654 O O . CYS A 1 82 ? -6.777 -0.026 6.690 1.00 96.56 82 CYS A O 1
ATOM 656 N N . ARG A 1 83 ? -5.887 1.075 8.423 1.00 96.75 83 ARG A N 1
ATOM 657 C CA . ARG A 1 83 ? -6.841 0.568 9.414 1.00 96.75 83 ARG A CA 1
ATOM 658 C C . ARG A 1 83 ? -8.071 1.466 9.468 1.00 96.75 83 ARG A C 1
ATOM 660 O O . ARG A 1 83 ? -8.002 2.647 9.812 1.00 96.75 83 ARG A O 1
ATOM 667 N N . LEU A 1 84 ? -9.221 0.872 9.170 1.00 93.50 84 LEU A N 1
ATOM 668 C CA . LEU A 1 84 ? -10.502 1.557 9.019 1.00 93.50 84 LEU A CA 1
ATOM 669 C C . LEU A 1 84 ? -11.276 1.535 10.341 1.00 93.50 84 LEU A C 1
ATOM 671 O O . LEU A 1 84 ? -12.395 1.034 10.395 1.00 93.50 84 LEU A O 1
ATOM 675 N N . PHE A 1 85 ? -10.683 2.069 11.412 1.00 91.69 85 PHE A N 1
ATOM 676 C CA . PHE A 1 85 ? -11.200 1.925 12.783 1.00 91.69 85 PHE A CA 1
ATOM 677 C C . PHE A 1 85 ? -12.649 2.409 12.965 1.00 91.69 85 PHE A C 1
ATOM 679 O O . PHE A 1 85 ? -13.384 1.868 13.783 1.00 91.69 85 PHE A O 1
ATOM 686 N N . GLN A 1 86 ? -13.107 3.373 12.161 1.00 88.88 86 GLN A N 1
ATOM 687 C CA . GLN A 1 86 ? -14.501 3.832 12.179 1.00 88.88 86 GLN A CA 1
ATOM 688 C C . GLN A 1 86 ? -15.514 2.770 11.704 1.00 88.88 86 GLN A C 1
ATOM 690 O O . GLN A 1 86 ? -16.715 2.948 11.894 1.00 88.88 86 GLN A O 1
ATOM 695 N N . ARG A 1 87 ? -15.059 1.678 11.070 1.00 89.44 87 ARG A N 1
ATOM 696 C CA . ARG A 1 87 ? -15.887 0.517 10.699 1.00 89.44 87 ARG A CA 1
ATOM 697 C C . ARG A 1 87 ? -15.947 -0.562 11.786 1.00 89.44 87 ARG A C 1
ATOM 699 O O . ARG A 1 87 ? -16.752 -1.479 11.654 1.00 89.44 87 ARG A O 1
ATOM 706 N N . GLY A 1 88 ? -15.148 -0.434 12.843 1.00 91.44 88 GLY A N 1
ATOM 707 C CA . GLY A 1 88 ? -15.007 -1.419 13.911 1.00 91.44 88 GLY A CA 1
ATOM 708 C C . GLY A 1 88 ? -13.705 -2.213 13.821 1.00 91.44 88 GLY A C 1
ATOM 709 O O . GLY A 1 88 ? -12.932 -2.093 12.865 1.00 91.44 88 GLY A O 1
ATOM 710 N N . ASP A 1 89 ? -13.469 -3.028 14.842 1.00 94.31 89 ASP A N 1
ATOM 711 C CA . ASP A 1 89 ? -12.246 -3.814 14.971 1.00 94.31 89 ASP A CA 1
ATOM 712 C C . ASP A 1 89 ? -12.103 -4.843 13.847 1.00 94.31 89 ASP A C 1
ATOM 714 O O . ASP A 1 89 ? -13.085 -5.358 13.318 1.00 94.31 89 ASP A O 1
ATOM 718 N N . GLY A 1 90 ? -10.858 -5.122 13.456 1.00 93.38 90 GLY A N 1
ATOM 719 C CA . GLY A 1 90 ? -10.529 -6.078 12.394 1.00 93.38 90 GLY A CA 1
ATOM 720 C C . GLY A 1 90 ? -10.716 -5.567 10.959 1.00 93.38 90 GLY A C 1
ATOM 721 O O . GLY A 1 90 ? -10.355 -6.275 10.023 1.00 93.38 90 GLY A O 1
ATOM 722 N N . TRP A 1 91 ? -11.209 -4.339 10.756 1.00 96.56 91 TRP A N 1
ATOM 723 C CA . TRP A 1 91 ? -11.289 -3.721 9.427 1.00 96.56 91 TRP A CA 1
ATOM 724 C C . TRP A 1 91 ? -9.987 -3.022 9.028 1.00 96.56 91 TRP A C 1
ATOM 726 O O . TRP A 1 91 ? -9.574 -2.036 9.648 1.00 96.56 91 TRP A O 1
ATOM 736 N N . TYR A 1 92 ? -9.374 -3.467 7.934 1.00 96.44 92 TYR A N 1
ATOM 737 C CA . TYR A 1 92 ? -8.233 -2.783 7.327 1.00 96.44 92 TYR A CA 1
ATOM 738 C C . TYR A 1 92 ? -8.077 -3.141 5.850 1.00 96.44 92 TYR A C 1
ATOM 740 O O . TYR A 1 92 ? -8.596 -4.156 5.388 1.00 96.44 92 TYR A O 1
ATOM 748 N N . SER A 1 93 ? -7.354 -2.309 5.108 1.00 96.38 93 SER A N 1
ATOM 749 C CA . SER A 1 93 ? -6.847 -2.657 3.786 1.00 96.38 93 SER A CA 1
ATOM 750 C C . SER A 1 93 ? -5.326 -2.720 3.779 1.00 96.38 93 SER A C 1
ATOM 752 O O . SER A 1 93 ? -4.667 -1.993 4.526 1.00 96.38 93 SER A O 1
ATOM 754 N N . LEU A 1 94 ? -4.789 -3.573 2.916 1.00 96.50 94 LEU A N 1
ATOM 755 C CA . LEU A 1 94 ? -3.382 -3.617 2.539 1.00 96.50 94 LEU A CA 1
ATOM 756 C C . LEU A 1 94 ? -3.276 -3.255 1.062 1.00 96.50 94 LEU A C 1
ATOM 758 O O . LEU A 1 94 ? -4.112 -3.686 0.271 1.00 96.50 94 LEU A O 1
ATOM 762 N N . GLN A 1 95 ? -2.274 -2.462 0.718 1.00 96.12 95 GLN A N 1
ATOM 763 C CA . GLN A 1 95 ? -1.867 -2.178 -0.650 1.00 96.12 95 GLN A CA 1
ATOM 764 C C . GLN A 1 95 ? -0.376 -2.474 -0.740 1.00 96.12 95 GLN A C 1
ATOM 766 O O . GLN A 1 95 ? 0.417 -1.803 -0.082 1.00 96.12 95 GLN A O 1
ATOM 771 N N . SER A 1 96 ? -0.015 -3.491 -1.510 1.00 95.81 96 SER A N 1
ATOM 772 C CA . SER A 1 96 ? 1.351 -3.996 -1.602 1.00 95.81 96 SER A CA 1
ATOM 773 C C . SER A 1 96 ? 1.900 -3.850 -3.014 1.00 95.81 96 SER A C 1
ATOM 775 O O . SER A 1 96 ? 1.176 -4.077 -3.983 1.00 95.81 96 SER A O 1
ATOM 777 N N . PHE A 1 97 ? 3.186 -3.526 -3.124 1.00 94.44 97 PHE A N 1
ATOM 778 C CA . PHE A 1 97 ? 3.888 -3.298 -4.383 1.00 94.44 97 PHE A CA 1
ATOM 779 C C . PHE A 1 97 ? 5.136 -4.164 -4.463 1.00 94.44 97 PHE A C 1
ATOM 781 O O . PHE A 1 97 ? 6.016 -4.062 -3.609 1.00 94.44 97 PHE A O 1
ATOM 788 N N . ALA A 1 98 ? 5.225 -4.988 -5.501 1.00 93.56 98 ALA A N 1
ATOM 789 C CA . ALA A 1 98 ? 6.364 -5.861 -5.742 1.00 93.56 98 ALA A CA 1
ATOM 790 C C . ALA A 1 98 ? 6.803 -5.757 -7.201 1.00 93.56 98 ALA A C 1
ATOM 792 O O . ALA A 1 98 ? 5.975 -5.846 -8.108 1.00 93.56 98 ALA A O 1
ATOM 793 N N . VAL A 1 99 ? 8.104 -5.607 -7.431 1.00 90.19 99 VAL A N 1
ATOM 794 C CA . VAL A 1 99 ? 8.671 -5.757 -8.773 1.00 90.19 99 VAL A CA 1
ATOM 795 C C . VAL A 1 99 ? 8.807 -7.248 -9.063 1.00 90.19 99 VAL A C 1
ATOM 797 O O . VAL A 1 99 ? 9.450 -7.975 -8.308 1.00 90.19 99 VAL A O 1
ATOM 800 N N . LEU A 1 100 ? 8.170 -7.697 -10.139 1.00 87.81 100 LEU A N 1
ATOM 801 C CA . LEU A 1 100 ? 8.226 -9.078 -10.600 1.00 87.81 100 LEU A CA 1
ATOM 802 C C . LEU A 1 100 ? 9.534 -9.345 -11.370 1.00 87.81 100 LEU A C 1
ATOM 804 O O . LEU A 1 100 ? 10.119 -8.400 -11.909 1.00 87.81 100 LEU A O 1
ATOM 808 N N . PRO A 1 101 ? 10.001 -10.607 -11.457 1.00 85.81 101 PRO A N 1
ATOM 809 C CA . PRO A 1 101 ? 11.261 -10.954 -12.126 1.00 85.81 101 PRO A CA 1
ATOM 810 C C . PRO A 1 101 ? 11.369 -10.472 -13.579 1.00 85.81 101 PRO A C 1
ATOM 812 O O . PRO A 1 101 ? 12.447 -10.112 -14.041 1.00 85.81 101 PRO A O 1
ATOM 815 N N . GLU A 1 102 ? 10.251 -10.430 -14.298 1.00 84.25 102 GLU A N 1
ATOM 816 C CA . GLU A 1 102 ? 10.141 -9.944 -15.674 1.00 84.25 102 GLU A CA 1
ATOM 817 C C . GLU A 1 102 ? 10.175 -8.411 -15.798 1.00 84.25 102 GLU A C 1
ATOM 819 O O . GLU A 1 102 ? 10.072 -7.875 -16.900 1.00 84.25 102 GLU A O 1
ATOM 824 N N . GLY A 1 103 ? 10.303 -7.690 -14.682 1.00 84.00 103 GLY A N 1
ATOM 825 C CA . GLY A 1 103 ? 10.436 -6.238 -14.678 1.00 84.00 103 GLY A CA 1
ATOM 826 C C . GLY A 1 103 ? 9.123 -5.472 -14.766 1.00 84.00 103 GLY A C 1
ATOM 827 O O . GLY A 1 103 ? 9.159 -4.281 -15.068 1.00 84.00 103 GLY A O 1
ATOM 828 N N . SER A 1 104 ? 7.988 -6.130 -14.511 1.00 87.50 104 SER A N 1
ATOM 829 C CA . SER A 1 104 ? 6.680 -5.490 -14.306 1.00 87.50 104 SER A CA 1
ATOM 830 C C . SER A 1 104 ? 6.432 -5.223 -12.820 1.00 87.50 104 SER A C 1
ATOM 832 O O . SER A 1 104 ? 7.016 -5.874 -11.956 1.00 87.50 104 SER A O 1
ATOM 834 N N . LEU A 1 105 ? 5.551 -4.278 -12.503 1.00 90.38 105 LEU A N 1
ATOM 835 C CA . LEU A 1 105 ? 5.170 -3.957 -11.129 1.00 90.38 105 LEU A CA 1
ATOM 836 C C . LEU A 1 105 ? 3.820 -4.598 -10.813 1.00 90.38 105 LEU A C 1
ATOM 838 O O . LEU A 1 105 ? 2.817 -4.294 -11.454 1.00 90.38 105 LEU A O 1
ATOM 842 N N . ARG A 1 106 ? 3.782 -5.452 -9.793 1.00 91.88 106 ARG A N 1
ATOM 843 C CA . ARG A 1 106 ? 2.551 -5.992 -9.217 1.00 91.88 106 ARG A CA 1
ATOM 844 C C . ARG A 1 106 ? 2.079 -5.089 -8.088 1.00 91.88 106 ARG A C 1
ATOM 846 O O . ARG A 1 106 ? 2.775 -4.938 -7.088 1.00 91.88 106 ARG A O 1
ATOM 853 N N . GLU A 1 107 ? 0.862 -4.586 -8.212 1.00 93.00 107 GLU A N 1
ATOM 854 C CA . GLU A 1 107 ? 0.105 -3.981 -7.121 1.00 93.00 107 GLU A CA 1
ATOM 855 C C . GLU A 1 107 ? -0.955 -4.979 -6.634 1.00 93.00 107 GLU A C 1
ATOM 857 O O . GLU A 1 107 ? -1.687 -5.563 -7.436 1.00 93.00 107 GLU A O 1
ATOM 862 N N . CYS A 1 108 ? -1.061 -5.185 -5.324 1.00 93.56 108 CYS A N 1
ATOM 863 C CA . CYS A 1 108 ? -2.069 -6.046 -4.716 1.00 93.56 108 CYS A CA 1
ATOM 864 C C . CYS A 1 108 ? -2.819 -5.297 -3.614 1.00 93.56 108 CYS A C 1
ATOM 866 O O . CYS A 1 108 ? -2.217 -4.857 -2.638 1.00 93.56 108 CYS A O 1
ATOM 868 N N . TYR A 1 109 ? -4.137 -5.189 -3.753 1.00 94.25 109 TYR A N 1
ATOM 869 C CA . TYR A 1 109 ? -5.027 -4.699 -2.712 1.00 94.25 109 TYR A CA 1
ATOM 870 C C . TYR A 1 109 ? -5.732 -5.852 -2.025 1.00 94.25 109 TYR A C 1
ATOM 872 O O . TYR A 1 109 ? -6.318 -6.708 -2.683 1.00 94.25 109 TYR A O 1
ATOM 880 N N . ILE A 1 110 ? -5.770 -5.808 -0.699 1.00 94.44 110 ILE A N 1
ATOM 881 C CA . ILE A 1 110 ? -6.532 -6.742 0.123 1.00 94.44 110 ILE A CA 1
ATOM 882 C C . ILE A 1 110 ? -7.417 -5.931 1.059 1.00 94.44 110 ILE A C 1
ATOM 884 O O . ILE A 1 110 ? -6.915 -5.111 1.824 1.00 94.44 110 ILE A O 1
ATOM 888 N N . LEU A 1 111 ? -8.728 -6.163 1.038 1.00 95.25 111 LEU A N 1
ATOM 889 C CA . LEU A 1 111 ? -9.649 -5.672 2.062 1.00 95.25 111 LEU A CA 1
ATOM 890 C C . LEU A 1 111 ? -9.974 -6.797 3.043 1.00 95.25 111 LEU A C 1
ATOM 892 O O . LEU A 1 111 ? -10.596 -7.795 2.678 1.00 95.25 111 LEU A O 1
ATOM 896 N N . LYS A 1 112 ? -9.619 -6.574 4.307 1.00 95.00 112 LYS A N 1
ATOM 897 C CA . LYS A 1 112 ? -9.871 -7.474 5.431 1.00 95.00 112 LYS A CA 1
ATOM 898 C C . LYS A 1 112 ? -11.127 -7.050 6.179 1.00 95.00 112 LYS A C 1
ATOM 900 O O . LYS A 1 112 ? -11.320 -5.867 6.484 1.00 95.00 112 LYS A O 1
ATOM 905 N N . ARG A 1 113 ? -11.994 -8.028 6.449 1.00 95.06 113 ARG A N 1
ATOM 906 C CA . ARG A 1 113 ? -13.298 -7.845 7.095 1.00 95.06 113 ARG A CA 1
ATOM 907 C C . ARG A 1 113 ? -13.491 -8.915 8.172 1.00 95.06 113 ARG A C 1
ATOM 909 O O . ARG A 1 113 ? -13.214 -10.081 7.901 1.00 95.06 113 ARG A O 1
ATOM 916 N N . PRO A 1 114 ? -13.988 -8.566 9.368 1.00 94.38 114 PRO A N 1
ATOM 917 C CA . PRO A 1 114 ? -14.260 -9.554 10.406 1.00 94.38 114 PRO A CA 1
ATOM 918 C C . PRO A 1 114 ? -15.259 -10.616 9.934 1.00 94.38 114 PRO A C 1
ATOM 920 O O . PRO A 1 114 ? -16.342 -10.276 9.459 1.00 94.38 114 PRO A O 1
ATOM 923 N N . GLY A 1 115 ? -14.898 -11.893 10.081 1.00 94.31 115 GLY A N 1
ATOM 924 C CA . GLY A 1 115 ? -15.786 -13.027 9.798 1.00 94.31 115 GLY A CA 1
ATOM 925 C C . GLY A 1 115 ? -16.135 -13.245 8.322 1.00 94.31 115 GLY A C 1
ATOM 926 O O . GLY A 1 115 ? -17.064 -13.995 8.040 1.00 94.31 115 GLY A O 1
ATOM 927 N N . ALA A 1 116 ? -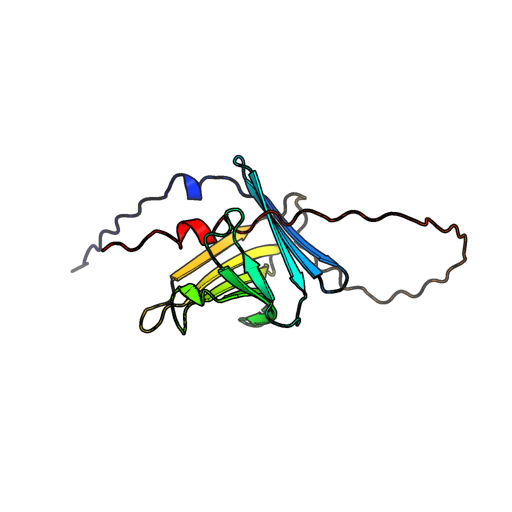15.430 -12.602 7.389 1.00 93.06 116 ALA A N 1
ATOM 928 C CA . ALA A 1 116 ? -15.667 -12.749 5.957 1.00 93.06 116 ALA A CA 1
ATOM 929 C C . ALA A 1 116 ? -14.358 -12.970 5.196 1.00 93.06 116 ALA A C 1
ATOM 931 O O . ALA A 1 116 ? -13.289 -12.568 5.652 1.00 93.06 116 ALA A O 1
ATOM 932 N N . GLU A 1 117 ? -14.467 -13.574 4.015 1.00 93.62 117 GLU A N 1
ATOM 933 C CA . GLU A 1 117 ? -13.335 -13.744 3.110 1.00 93.62 117 GLU A CA 1
ATOM 934 C C . GLU A 1 117 ? -12.778 -12.397 2.635 1.00 93.62 117 GLU A C 1
ATOM 936 O O . GLU A 1 117 ? -13.499 -11.389 2.489 1.00 93.62 117 GLU A O 1
ATOM 941 N N . ASP A 1 118 ? -11.470 -12.416 2.392 1.00 93.69 118 ASP A N 1
ATOM 942 C CA . ASP A 1 118 ? -10.716 -11.293 1.863 1.00 93.69 118 ASP A CA 1
ATOM 943 C C . ASP A 1 118 ? -11.209 -10.931 0.465 1.00 93.69 118 ASP A C 1
ATOM 945 O O . ASP A 1 118 ? -11.422 -11.794 -0.385 1.00 93.69 118 ASP A O 1
ATOM 949 N N . VAL A 1 119 ? -11.329 -9.633 0.200 1.00 92.06 119 VAL A N 1
ATOM 950 C CA . VAL A 1 119 ? -11.483 -9.151 -1.176 1.00 92.06 119 VAL A CA 1
ATOM 951 C C . VAL A 1 119 ? -10.103 -8.773 -1.682 1.00 92.06 119 VAL A C 1
ATOM 953 O O . V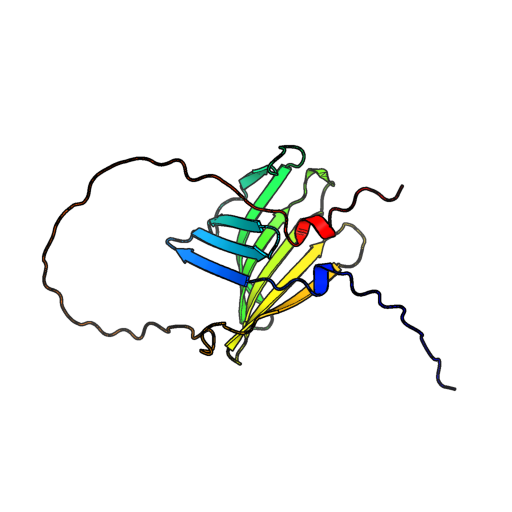AL A 1 119 ? -9.476 -7.877 -1.116 1.00 92.06 119 VAL A O 1
ATOM 956 N N . VAL A 1 120 ? -9.646 -9.450 -2.733 1.00 90.75 120 VAL A N 1
ATOM 957 C CA . VAL A 1 120 ? -8.314 -9.260 -3.316 1.00 90.75 120 VAL A CA 1
ATOM 958 C C . VAL A 1 120 ? -8.441 -8.698 -4.727 1.00 90.75 120 VAL A C 1
ATOM 960 O O . VAL A 1 120 ? -9.242 -9.183 -5.524 1.00 90.75 120 VAL A O 1
ATOM 963 N N . VAL A 1 121 ? -7.650 -7.674 -5.037 1.00 89.25 121 VAL A N 1
ATOM 964 C CA . VAL A 1 121 ? -7.529 -7.104 -6.383 1.00 89.25 121 VAL A CA 1
ATOM 965 C C . VAL A 1 121 ? -6.054 -6.987 -6.724 1.00 89.25 121 VAL A C 1
ATOM 967 O O . VAL A 1 121 ? -5.304 -6.332 -6.006 1.00 89.25 121 VAL A O 1
ATOM 970 N N . THR A 1 122 ? -5.645 -7.579 -7.840 1.00 89.88 122 THR A N 1
ATOM 971 C CA . THR A 1 122 ? -4.265 -7.508 -8.327 1.00 89.88 122 THR A CA 1
ATOM 972 C C . THR A 1 122 ? -4.219 -6.761 -9.649 1.00 89.88 122 THR A C 1
ATOM 974 O O . THR A 1 122 ? -5.040 -7.000 -10.534 1.00 89.88 122 THR A O 1
ATOM 977 N N . ARG A 1 123 ? -3.253 -5.855 -9.780 1.00 89.94 123 ARG A N 1
ATOM 978 C CA . ARG A 1 123 ? -2.946 -5.126 -11.010 1.00 89.94 123 ARG A CA 1
ATOM 979 C C . ARG A 1 123 ? -1.483 -5.327 -11.354 1.00 89.94 123 ARG A C 1
ATOM 981 O O . ARG A 1 123 ? -0.638 -5.428 -10.467 1.00 89.94 123 ARG A O 1
ATOM 988 N N . VAL A 1 124 ? -1.196 -5.385 -12.646 1.00 90.00 124 VAL A N 1
ATOM 989 C CA . VAL A 1 124 ? 0.168 -5.478 -13.160 1.00 90.00 124 VAL A CA 1
ATOM 990 C C . VAL A 1 124 ? 0.398 -4.287 -14.072 1.00 90.00 124 VAL A C 1
ATOM 992 O O . VAL A 1 124 ? -0.379 -4.049 -14.995 1.00 90.00 124 VAL A O 1
ATOM 995 N N . PHE A 1 125 ? 1.448 -3.532 -13.780 1.00 87.50 125 PHE A N 1
ATOM 996 C CA . PHE A 1 125 ? 1.850 -2.346 -14.515 1.00 87.50 125 PHE A CA 1
ATOM 997 C C . PHE A 1 125 ? 3.130 -2.642 -15.286 1.00 87.50 125 PHE A C 1
ATOM 999 O O . PHE A 1 125 ? 4.100 -3.171 -14.736 1.00 87.50 125 PHE A O 1
ATOM 1006 N N . SER A 1 126 ? 3.138 -2.265 -16.559 1.00 87.12 126 SER A N 1
ATOM 1007 C CA . SER A 1 126 ? 4.359 -2.202 -17.356 1.00 87.12 126 SER A CA 1
ATOM 1008 C C . SER A 1 126 ? 5.044 -0.855 -17.137 1.00 87.12 126 SER A C 1
ATOM 1010 O O . SER A 1 126 ? 4.378 0.162 -16.946 1.00 87.12 126 SER A O 1
ATOM 1012 N N . SER A 1 127 ? 6.373 -0.847 -17.178 1.00 80.25 127 SER A N 1
ATOM 1013 C CA . SER A 1 127 ? 7.152 0.391 -17.143 1.00 80.25 127 SER A CA 1
ATOM 1014 C C . SER A 1 127 ? 6.874 1.250 -18.381 1.00 80.25 127 SER A C 1
ATOM 1016 O O . SER A 1 127 ? 6.836 0.733 -19.500 1.00 80.25 127 SER A O 1
ATOM 1018 N N . LEU A 1 128 ? 6.703 2.560 -18.183 1.00 71.44 128 LEU A N 1
ATOM 1019 C CA . LEU A 1 128 ? 6.489 3.518 -19.274 1.00 71.44 128 LEU A CA 1
ATOM 1020 C C . LEU A 1 128 ? 7.755 3.747 -20.107 1.00 71.44 128 LEU A C 1
ATOM 1022 O O . LEU A 1 128 ? 7.661 3.978 -21.310 1.00 71.44 128 LEU A O 1
ATOM 1026 N N . ASP A 1 129 ? 8.931 3.615 -19.494 1.00 66.12 129 ASP A N 1
ATOM 1027 C CA . ASP A 1 129 ? 10.218 3.876 -20.147 1.00 66.12 129 ASP A CA 1
ATOM 1028 C C . ASP A 1 129 ? 10.709 2.687 -20.991 1.00 66.12 129 ASP A C 1
ATOM 1030 O O . ASP A 1 129 ? 11.821 2.707 -21.516 1.00 66.12 129 ASP A O 1
ATOM 1034 N N . GLY A 1 130 ? 9.927 1.603 -21.078 1.00 55.22 130 GLY A N 1
ATOM 1035 C CA . GLY A 1 130 ? 10.312 0.358 -21.756 1.00 55.22 130 GLY A CA 1
ATOM 1036 C C . GLY A 1 130 ? 11.437 -0.422 -21.060 1.00 55.22 130 GLY A C 1
ATOM 1037 O O . GLY A 1 130 ? 11.696 -1.571 -21.410 1.00 55.22 130 GLY A O 1
ATOM 1038 N N . ASN A 1 131 ? 12.070 0.164 -20.044 1.00 55.03 131 ASN A N 1
ATOM 1039 C CA . ASN A 1 131 ? 13.012 -0.507 -19.165 1.00 55.03 131 ASN A CA 1
ATOM 1040 C C . ASN A 1 131 ? 12.241 -1.227 -18.060 1.00 55.03 131 ASN A C 1
ATOM 1042 O O . ASN A 1 131 ? 11.458 -0.596 -17.349 1.00 55.03 131 ASN A O 1
ATOM 1046 N N . ALA A 1 132 ? 12.493 -2.528 -17.889 1.00 58.53 132 ALA A N 1
ATOM 1047 C CA . ALA A 1 132 ? 12.128 -3.267 -16.681 1.00 58.53 132 ALA A CA 1
ATOM 1048 C C . ALA A 1 132 ? 12.449 -2.426 -15.435 1.00 58.53 132 ALA A C 1
ATOM 1050 O O . ALA A 1 132 ? 13.457 -1.715 -15.450 1.00 58.53 132 ALA A O 1
ATOM 1051 N N . PHE A 1 133 ? 11.626 -2.502 -14.378 1.00 60.41 133 PHE A N 1
ATOM 1052 C CA . PHE A 1 133 ? 11.926 -1.887 -13.077 1.00 60.41 133 PHE A CA 1
ATOM 1053 C C . PHE A 1 133 ? 13.232 -2.488 -12.528 1.00 60.41 133 PHE A C 1
ATOM 1055 O O . PHE A 1 133 ? 13.238 -3.433 -11.745 1.00 60.41 133 PHE A O 1
ATOM 1062 N N . ALA A 1 134 ? 14.369 -2.003 -13.018 1.00 50.06 134 ALA A N 1
ATOM 1063 C CA . ALA A 1 134 ? 15.669 -2.531 -12.688 1.00 50.06 134 ALA A CA 1
ATOM 1064 C C . ALA A 1 134 ? 15.972 -2.085 -11.265 1.00 50.06 134 ALA A C 1
ATOM 1066 O O . ALA A 1 134 ? 16.099 -0.891 -10.983 1.00 50.06 134 ALA A O 1
ATOM 1067 N N . ARG A 1 135 ? 16.102 -3.054 -10.361 1.00 46.09 135 ARG A N 1
ATOM 1068 C CA . ARG A 1 135 ? 16.771 -2.824 -9.088 1.00 46.09 135 ARG A CA 1
ATOM 1069 C C . ARG A 1 135 ? 18.188 -2.379 -9.454 1.00 46.09 135 ARG A C 1
ATOM 1071 O O . ARG A 1 135 ? 18.967 -3.183 -9.958 1.00 46.09 135 ARG A O 1
ATOM 1078 N N . LYS A 1 136 ? 18.517 -1.097 -9.268 1.00 40.56 136 LYS A N 1
ATOM 1079 C CA . LYS A 1 136 ? 19.921 -0.692 -9.175 1.00 40.56 136 LYS A CA 1
ATOM 1080 C C . LYS A 1 136 ? 20.456 -1.388 -7.929 1.00 40.56 136 LYS A C 1
ATOM 1082 O O . LYS A 1 136 ? 20.270 -0.902 -6.820 1.00 40.56 136 LYS A O 1
ATOM 1087 N N . GLU A 1 137 ? 21.037 -2.570 -8.094 1.00 40.84 137 GLU A N 1
ATOM 1088 C CA . GLU A 1 137 ? 21.985 -3.056 -7.106 1.00 40.84 137 GLU A CA 1
ATOM 1089 C C . GLU A 1 137 ? 23.153 -2.074 -7.154 1.00 40.84 137 GLU A C 1
ATOM 1091 O O . GLU A 1 137 ? 23.867 -1.992 -8.154 1.00 40.84 137 GLU A O 1
ATOM 1096 N N . GLU A 1 138 ? 23.280 -1.242 -6.120 1.00 36.25 138 GLU A N 1
ATOM 1097 C CA . GLU A 1 138 ? 24.464 -0.414 -5.930 1.00 36.25 138 GLU A CA 1
ATOM 1098 C C . GLU A 1 138 ? 25.645 -1.347 -5.652 1.00 36.25 138 GLU A C 1
ATOM 1100 O O . GLU A 1 138 ? 25.955 -1.708 -4.518 1.00 36.25 138 GLU A O 1
ATOM 1105 N N . GLY A 1 139 ? 26.283 -1.779 -6.738 1.00 34.50 139 GLY A N 1
ATOM 1106 C CA . GLY A 1 139 ? 27.643 -2.272 -6.720 1.00 34.50 139 GLY A CA 1
ATOM 1107 C C . GLY A 1 139 ? 28.540 -1.164 -6.186 1.00 34.50 139 GLY A C 1
ATOM 1108 O O . GLY A 1 139 ? 28.588 -0.059 -6.722 1.00 34.50 139 GLY A O 1
ATOM 1109 N N . LEU A 1 140 ? 29.209 -1.478 -5.086 1.00 36.19 140 LEU A N 1
ATOM 1110 C CA . LEU A 1 140 ? 30.173 -0.644 -4.395 1.00 36.19 140 LEU A CA 1
ATOM 1111 C C . LEU A 1 140 ? 31.350 -0.323 -5.338 1.00 36.19 140 LEU A C 1
ATOM 1113 O O . LEU A 1 140 ? 32.292 -1.104 -5.432 1.00 36.19 140 LEU A O 1
ATOM 1117 N N . GLU A 1 141 ? 31.327 0.820 -6.020 1.00 32.69 141 GLU A N 1
ATOM 1118 C CA . GLU A 1 141 ? 32.536 1.412 -6.600 1.00 32.69 141 GLU A CA 1
ATOM 1119 C C . GLU A 1 141 ? 32.852 2.728 -5.891 1.00 32.69 141 GLU A C 1
ATOM 1121 O O . GLU A 1 141 ? 32.214 3.763 -6.071 1.00 32.69 141 GLU A O 1
ATOM 1126 N N . VAL A 1 142 ? 33.869 2.647 -5.035 1.00 34.72 142 VAL A N 1
ATOM 1127 C CA . VAL A 1 142 ? 34.567 3.786 -4.448 1.00 34.72 142 VAL A CA 1
ATOM 1128 C C . VAL A 1 142 ? 35.318 4.496 -5.571 1.00 34.72 142 VAL A C 1
ATOM 1130 O O . VAL A 1 142 ? 36.290 3.944 -6.082 1.00 34.72 142 VAL A O 1
ATOM 1133 N N . GLN A 1 143 ? 34.926 5.723 -5.917 1.00 32.66 143 GLN A N 1
ATOM 1134 C CA . GLN A 1 143 ? 35.833 6.668 -6.570 1.00 32.66 143 GLN A CA 1
ATOM 1135 C C . GLN A 1 143 ? 35.711 8.072 -5.970 1.00 32.66 143 GLN A C 1
ATOM 1137 O O . GLN A 1 143 ? 34.625 8.605 -5.746 1.00 32.66 143 GLN A O 1
ATOM 1142 N N . ASP A 1 144 ? 36.889 8.607 -5.659 1.00 30.78 144 ASP A N 1
ATOM 1143 C CA . ASP A 1 144 ? 37.188 9.790 -4.863 1.00 30.78 144 ASP A CA 1
ATOM 1144 C C . ASP A 1 144 ? 36.553 11.104 -5.351 1.00 30.78 144 ASP A C 1
ATOM 1146 O O . ASP A 1 144 ? 36.438 11.392 -6.541 1.00 30.78 144 ASP A O 1
ATOM 1150 N N . SER A 1 145 ? 36.225 11.960 -4.377 1.00 32.22 145 SER A N 1
ATOM 1151 C CA . SER A 1 145 ? 35.877 13.377 -4.575 1.00 32.22 145 SER A CA 1
ATOM 1152 C C . SER A 1 145 ? 37.086 14.210 -5.056 1.00 32.22 145 SER A C 1
ATOM 1154 O O . SER A 1 145 ? 38.231 13.832 -4.805 1.00 32.22 145 SER A O 1
ATOM 1156 N N . PRO A 1 146 ? 36.875 15.428 -5.604 1.00 36.16 146 PRO A N 1
ATOM 1157 C CA . PRO A 1 146 ? 36.872 16.580 -4.694 1.00 36.16 146 PRO A CA 1
ATOM 1158 C C . PRO A 1 146 ? 35.849 17.695 -5.006 1.00 36.16 146 PRO A C 1
ATOM 1160 O O . PRO A 1 146 ? 35.691 18.159 -6.129 1.00 36.16 146 PRO A O 1
ATOM 1163 N N . ARG A 1 147 ? 35.229 18.165 -3.912 1.00 33.06 147 ARG A N 1
ATOM 1164 C CA . ARG A 1 147 ? 34.752 19.524 -3.566 1.00 33.06 147 ARG A CA 1
ATOM 1165 C C . ARG A 1 147 ? 34.551 20.568 -4.682 1.00 33.06 147 ARG A C 1
ATOM 1167 O O . ARG A 1 147 ? 35.514 21.101 -5.220 1.00 33.06 147 ARG A O 1
ATOM 1174 N N . SER A 1 148 ? 33.333 21.115 -4.740 1.00 30.94 148 SER A N 1
ATOM 1175 C CA . SER A 1 148 ? 33.118 22.572 -4.794 1.00 30.94 148 SER A CA 1
ATOM 1176 C C . SER A 1 148 ? 31.723 22.921 -4.270 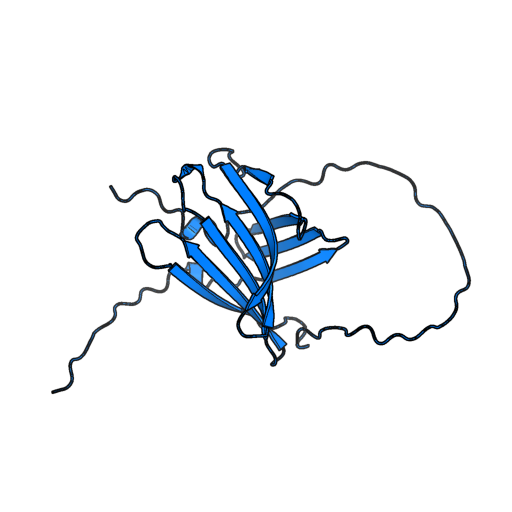1.00 30.94 148 SER A C 1
ATOM 1178 O O . SER A 1 148 ? 30.722 22.394 -4.744 1.00 30.94 148 SER A O 1
ATOM 1180 N N . GLY A 1 149 ? 31.667 23.748 -3.226 1.00 30.47 149 GLY A N 1
ATOM 1181 C CA . GLY A 1 149 ? 30.431 24.089 -2.530 1.00 30.47 149 GLY A CA 1
ATOM 1182 C C . GLY A 1 149 ? 29.635 25.209 -3.195 1.00 30.47 149 GLY A C 1
ATOM 1183 O O . GLY A 1 149 ? 30.188 26.042 -3.908 1.00 30.47 149 GLY A O 1
ATOM 1184 N N . LYS A 1 150 ? 28.347 25.277 -2.852 1.00 30.47 150 LYS A N 1
ATOM 1185 C CA . LYS A 1 150 ? 27.707 26.481 -2.303 1.00 30.47 150 LYS A CA 1
ATOM 1186 C C . LYS A 1 150 ? 26.306 26.151 -1.792 1.00 30.47 150 LYS A C 1
ATOM 1188 O O . LYS A 1 150 ? 25.459 25.621 -2.496 1.00 30.47 150 LYS A O 1
ATOM 1193 N N . THR A 1 151 ? 26.135 26.497 -0.528 1.00 33.25 151 THR A N 1
ATOM 1194 C CA . THR A 1 151 ? 24.929 26.577 0.285 1.00 33.25 151 THR A CA 1
ATOM 1195 C C . THR A 1 151 ? 23.760 27.237 -0.449 1.00 33.25 151 THR A C 1
ATOM 1197 O O . THR A 1 151 ? 23.894 28.376 -0.895 1.00 33.25 151 THR A O 1
ATOM 1200 N N . LEU A 1 152 ? 22.598 26.580 -0.475 1.00 33.47 152 LEU A N 1
ATOM 1201 C CA . LEU A 1 152 ? 21.313 27.248 -0.673 1.00 33.47 152 LEU A CA 1
ATOM 1202 C C . LEU A 1 152 ? 20.522 27.145 0.634 1.00 33.47 152 LEU A C 1
ATOM 1204 O O . LEU A 1 152 ? 20.135 26.063 1.069 1.00 33.47 152 LEU A O 1
ATOM 1208 N N . GLN A 1 153 ? 20.356 28.288 1.290 1.00 31.41 153 GLN A N 1
ATOM 1209 C CA . GLN A 1 153 ? 19.414 28.452 2.382 1.00 31.41 153 GLN A CA 1
ATOM 1210 C C . GLN A 1 153 ? 18.020 28.779 1.831 1.00 31.41 153 GLN A C 1
ATOM 1212 O O . GLN A 1 153 ? 17.892 29.496 0.842 1.00 31.41 153 GLN A O 1
ATOM 1217 N N . LEU A 1 154 ? 17.035 28.396 2.646 1.00 30.59 154 LEU A N 1
ATOM 1218 C CA . LEU A 1 154 ? 15.793 29.105 2.966 1.00 30.59 154 LEU A CA 1
ATOM 1219 C C . LEU A 1 154 ? 14.475 28.675 2.292 1.00 30.59 154 LEU A C 1
ATOM 1221 O O . LEU A 1 154 ? 14.346 28.590 1.078 1.00 30.59 154 LEU A O 1
ATOM 1225 N N . LEU A 1 155 ? 13.483 28.622 3.194 1.00 30.42 155 LEU A N 1
ATOM 1226 C CA . LEU A 1 155 ? 12.036 28.814 3.046 1.00 30.42 155 LEU A CA 1
ATOM 1227 C C . LEU A 1 155 ? 11.171 27.580 2.764 1.00 30.42 155 LEU A C 1
ATOM 1229 O O . LEU A 1 155 ? 10.818 27.256 1.640 1.00 30.42 155 LEU A O 1
ATOM 1233 N N . GLY A 1 156 ? 10.734 26.979 3.875 1.00 30.02 156 GLY A N 1
ATOM 1234 C CA . GLY A 1 156 ? 9.328 26.998 4.286 1.00 30.02 156 GLY A CA 1
ATOM 1235 C C . GLY A 1 156 ? 8.291 26.899 3.172 1.00 30.02 156 GLY A C 1
ATOM 1236 O O . GLY A 1 156 ? 7.942 27.891 2.542 1.00 30.02 156 GLY A O 1
ATOM 1237 N N . GLY A 1 157 ? 7.700 25.719 3.046 1.00 26.05 157 GLY A N 1
ATOM 1238 C CA . GLY A 1 157 ? 6.496 25.507 2.262 1.00 26.05 157 GLY A CA 1
ATOM 1239 C C . GLY A 1 157 ? 5.751 24.309 2.814 1.00 26.05 157 GLY A C 1
ATOM 1240 O O . GLY A 1 157 ? 6.179 23.174 2.642 1.00 26.05 157 GLY A O 1
ATOM 1241 N N . ALA A 1 158 ? 4.646 24.571 3.508 1.00 36.78 158 ALA A N 1
ATOM 1242 C CA . ALA A 1 158 ? 3.652 23.566 3.837 1.00 36.78 158 ALA A CA 1
ATOM 1243 C C . ALA A 1 158 ? 3.142 22.933 2.529 1.00 36.78 158 ALA A C 1
ATOM 1245 O O . ALA A 1 158 ? 2.381 23.550 1.784 1.00 36.78 158 ALA A O 1
ATOM 1246 N N . GLY A 1 159 ? 3.613 21.720 2.235 1.00 26.41 159 GLY A N 1
ATOM 1247 C CA . GLY A 1 159 ? 3.218 20.929 1.075 1.00 26.41 159 GLY A CA 1
ATOM 1248 C C . GLY A 1 159 ? 1.922 20.175 1.348 1.00 26.41 159 GLY A C 1
ATOM 1249 O O . GLY A 1 159 ? 1.859 19.300 2.204 1.00 26.41 159 GLY A O 1
ATOM 1250 N N . ILE A 1 160 ? 0.882 20.582 0.635 1.00 29.38 160 ILE A N 1
ATOM 1251 C CA . ILE A 1 160 ? -0.507 20.119 0.644 1.00 29.38 160 ILE A CA 1
ATOM 1252 C C . ILE A 1 160 ? -0.622 18.582 0.653 1.00 29.38 160 ILE A C 1
ATOM 1254 O O . ILE A 1 160 ? -0.194 17.906 -0.276 1.00 29.38 160 ILE A O 1
ATOM 1258 N N . VAL A 1 161 ? -1.295 18.037 1.674 1.00 32.97 161 VAL A N 1
ATOM 1259 C CA . VAL A 1 161 ? -1.745 16.637 1.715 1.00 32.97 161 VAL A CA 1
ATOM 1260 C C . VAL A 1 161 ? -2.927 16.484 0.756 1.00 32.97 161 VAL A C 1
ATOM 1262 O O . VAL A 1 161 ? -4.040 16.920 1.060 1.00 32.97 161 VAL A O 1
ATOM 1265 N N . ALA A 1 162 ? -2.700 15.870 -0.403 1.00 31.58 162 ALA A N 1
ATOM 1266 C CA . ALA A 1 162 ? -3.746 15.577 -1.371 1.00 31.58 162 ALA A CA 1
ATOM 1267 C C . ALA A 1 162 ? -3.611 14.155 -1.926 1.00 31.58 162 ALA A C 1
ATOM 1269 O O . ALA A 1 162 ? -2.882 13.920 -2.879 1.00 31.58 162 ALA A O 1
ATOM 1270 N N . GLY A 1 163 ? -4.422 13.239 -1.392 1.00 29.14 163 GLY A N 1
ATOM 1271 C CA . GLY A 1 163 ? -4.915 12.108 -2.174 1.00 29.14 163 GLY A CA 1
ATOM 1272 C C . GLY A 1 163 ? -4.840 10.738 -1.507 1.00 29.14 163 GLY A C 1
ATOM 1273 O O . GLY A 1 163 ? -3.868 10.011 -1.645 1.00 29.14 163 GLY A O 1
ATOM 1274 N N . LEU A 1 164 ? -5.973 10.305 -0.944 1.00 34.22 164 LEU A N 1
ATOM 1275 C CA . LEU A 1 164 ? -6.243 8.881 -0.699 1.00 34.22 164 LEU A CA 1
ATOM 1276 C C . LEU A 1 164 ? -7.671 8.492 -1.110 1.00 34.22 164 LEU A C 1
ATOM 1278 O O . LEU A 1 164 ? -8.504 8.236 -0.247 1.00 34.22 164 LEU A O 1
ATOM 1282 N N . LEU A 1 165 ? -8.025 8.515 -2.400 1.00 40.03 165 LEU A N 1
ATOM 1283 C CA . LEU A 1 165 ? -9.378 8.171 -2.870 1.00 40.03 165 LEU A CA 1
ATOM 1284 C C . LEU A 1 165 ? -9.445 7.579 -4.305 1.00 40.03 165 LEU A C 1
ATOM 1286 O O . LEU A 1 165 ? -10.476 7.711 -4.953 1.00 40.03 165 LEU A O 1
ATOM 1290 N N . GLY A 1 166 ? -8.420 6.884 -4.808 1.00 34.81 166 GLY A N 1
ATOM 1291 C CA . GLY A 1 166 ? -8.526 6.143 -6.080 1.00 34.81 166 GLY A CA 1
ATOM 1292 C C . GLY A 1 166 ? -9.212 4.777 -5.931 1.00 34.81 166 GLY A C 1
ATOM 1293 O O . GLY A 1 166 ? -10.393 4.605 -6.233 1.00 34.81 166 GLY A O 1
ATOM 1294 N N . ALA A 1 167 ? -8.488 3.787 -5.406 1.00 36.66 167 ALA A N 1
ATOM 1295 C CA . ALA A 1 167 ? -8.982 2.408 -5.307 1.00 36.66 167 ALA A CA 1
ATOM 1296 C C . ALA A 1 167 ? -9.762 2.119 -4.010 1.00 36.66 167 ALA A C 1
ATOM 1298 O O . ALA A 1 167 ? -10.771 1.408 -4.026 1.00 36.66 167 ALA A O 1
ATOM 1299 N N . ALA A 1 168 ? -9.373 2.740 -2.889 1.00 36.53 168 ALA A N 1
ATOM 1300 C CA . ALA A 1 168 ? -10.070 2.559 -1.615 1.00 36.53 168 ALA A CA 1
ATOM 1301 C C . ALA A 1 168 ? -11.527 3.053 -1.681 1.00 36.53 168 ALA A C 1
ATOM 1303 O O . ALA A 1 168 ? -12.409 2.463 -1.063 1.00 36.53 168 ALA A O 1
ATOM 1304 N N . LEU A 1 169 ? -11.828 4.088 -2.474 1.00 37.81 169 LEU A N 1
ATOM 1305 C CA . LEU A 1 169 ? -13.190 4.616 -2.588 1.00 37.81 169 LEU A CA 1
ATOM 1306 C C . LEU A 1 169 ? -14.187 3.626 -3.182 1.00 37.81 169 LEU A C 1
ATOM 1308 O O . LEU A 1 169 ? -15.334 3.597 -2.737 1.00 37.81 169 LEU A O 1
ATOM 1312 N N . CYS A 1 170 ? -13.764 2.812 -4.148 1.00 35.62 170 CYS A N 1
ATOM 1313 C CA . CYS A 1 170 ? -14.671 1.872 -4.794 1.00 35.62 170 CYS A CA 1
ATOM 1314 C C . CYS A 1 170 ? -15.049 0.710 -3.852 1.00 35.62 170 CYS A C 1
ATOM 1316 O O . CYS A 1 170 ? -16.145 0.162 -3.958 1.00 35.62 170 CYS A O 1
ATOM 1318 N N . MET A 1 171 ? -14.201 0.415 -2.856 1.00 36.06 171 MET A N 1
ATOM 1319 C CA . MET A 1 171 ? -14.494 -0.532 -1.770 1.00 36.06 171 MET A CA 1
ATOM 1320 C C . MET A 1 171 ? -15.164 0.114 -0.543 1.00 36.06 171 MET A C 1
ATOM 1322 O O . MET A 1 171 ? -15.703 -0.577 0.324 1.00 36.06 171 MET A O 1
ATOM 1326 N N . ILE A 1 172 ? -15.206 1.448 -0.479 1.00 42.84 172 ILE A N 1
ATOM 1327 C CA . ILE A 1 172 ? -15.958 2.216 0.521 1.00 42.84 172 ILE A CA 1
ATOM 1328 C C . ILE A 1 172 ? -17.300 2.666 -0.086 1.00 42.84 172 ILE A C 1
ATOM 1330 O O . ILE A 1 172 ? -17.672 3.838 -0.011 1.00 42.84 172 ILE A O 1
ATOM 1334 N N . SER A 1 173 ? -18.050 1.730 -0.677 1.00 33.41 173 SER A N 1
ATOM 1335 C CA . SER A 1 173 ? -19.486 1.939 -0.907 1.00 33.41 173 SER A CA 1
ATOM 1336 C C . SER A 1 173 ? -20.231 2.034 0.435 1.00 33.41 173 SER A C 1
ATOM 1338 O O . SER A 1 173 ? -19.787 1.441 1.430 1.00 33.41 173 SER A O 1
ATOM 1340 N N . PRO A 1 174 ? -21.324 2.818 0.504 1.00 35.97 174 PRO A N 1
ATOM 1341 C CA . PRO A 1 174 ? -22.154 2.922 1.699 1.00 35.97 174 PRO A CA 1
ATOM 1342 C C . PRO A 1 174 ? -22.819 1.574 2.003 1.00 35.97 174 PRO A C 1
ATOM 1344 O O . PRO A 1 174 ? -22.966 0.735 1.116 1.00 35.97 174 PRO A O 1
ATOM 1347 N N . LYS A 1 175 ? -23.190 1.372 3.275 1.00 36.97 175 LYS A N 1
ATOM 1348 C CA . LYS A 1 175 ? -23.977 0.222 3.738 1.00 36.97 175 LYS A CA 1
ATOM 1349 C C . LYS A 1 175 ? -25.129 -0.029 2.755 1.00 36.97 175 LYS A C 1
ATOM 1351 O O . LYS A 1 175 ? -26.010 0.820 2.647 1.00 36.97 175 LYS A O 1
ATOM 1356 N N . LEU A 1 176 ? -25.120 -1.173 2.070 1.00 31.95 176 LEU A N 1
ATOM 1357 C CA . LEU A 1 176 ? -26.373 -1.780 1.638 1.00 31.95 176 LEU A CA 1
ATOM 1358 C C . LEU A 1 176 ? -27.055 -2.214 2.936 1.00 31.95 176 LEU A C 1
ATOM 1360 O O . LEU A 1 176 ? -26.534 -3.072 3.650 1.00 31.95 176 LEU A O 1
ATOM 1364 N N . SER A 1 177 ? -28.090 -1.461 3.301 1.00 36.09 177 SER A N 1
ATOM 1365 C CA . SER A 1 177 ? -29.052 -1.803 4.347 1.00 36.09 177 SER A CA 1
ATOM 1366 C C . SER A 1 177 ? -29.799 -3.072 3.982 1.00 36.09 177 SER A C 1
ATOM 1368 O O . SER A 1 177 ? -30.161 -3.166 2.785 1.00 36.09 177 SER A O 1
#

pLDDT: mean 70.96, std 26.82, range [25.62, 97.25]

=== Feature glossary ===
Each block in this record encodes a different view of the same protein. In brief:

Predicted aligned error. PAE(i, j) answers: if I align the predicted and true structures on residue i, how far off (in Å) do I expect residue j to be? A block-diagonal PAE matrix with low values on the blocks and high values off-diagonal is the signature of a multi-domain protein with confidently predicted domains but uncertain inter-domain orientation.

Contact-map, Ramachandran, and PAE plots. Plot images: a contact map (which residues are close in 3D, as an N×N binary image), a Ramachandran scatter (backbone torsion angles, revealing secondary-structure composition at a glance), and — for AlphaFold structures — a PAE heatmap (pairwise prediction confidence).

Backbone torsions (φ/ψ). φ (phi) and ψ (psi) are the two rotatable backbone dihedrals per residue: φ is the C(i-1)–N–Cα–C torsion, ψ is the N–Cα–C–N(i+1) torsion, both in degrees on (−180°, 180°]. α-helical residues cluster near (−60°, −45°); β-strand residues near (−120°, +130°). A Ramachandran plot is simply a scatter of (φ, ψ) for every residue.

Foldseek 3Di. A 3Di character summarizes, for each residue, the relative orientation of the Cα frame of its nearest spatial neighbor. Because it encodes fold topology rather than chemistry, 3Di alignments detect remote structural similarity that sequence alignment misses.

Radius of gyration, Cα contacts, bounding box. Three whole-structure scalars: the radius of gyration (RMS distance of Cα from centroid, in Å), the count of Cα–Cα contacts (pairs closer than 8 Å and separated by more than four residues in sequence — i.e. tertiary, not local, contacts), and the bounding-box dimensions. Together they distinguish compact globular folds from extended fibres or disordered chains.

Sequence. Sequence gives the chain of amino acids in standard one-letter code (A=alanine, C=cysteine, …, Y=tyrosine), read N→C. It is the only feature that is directly encoded by the gene; all structural features are derived from the folded form of this sequence.

mmCIF coordinates. Atomic coordinates in PDBx/mmCIF format — the same representation the Protein Data Bank distributes. Each line of the _atom_site loop places one backbone atom in Cartesian space (units: ångströms, origin: arbitrary).

Secondary structure (3-state, P-SEA). Three-state secondary structure (P-SEA) collapses the eight DSSP classes into helix (a), strand (b), and coil (c). P-SEA assigns these from Cα geometry alone — distances and angles — without requiring backbone oxygens, so it works on any Cα trace.

InterPro / GO / CATH / organism. Functional annotations link the protein to curated databases. InterPro entries identify conserved domains and families by matching the sequence against member-database signatures (Pfam, PROSITE, CDD, …). Gene Ontology (GO) terms describe molecular function, biological process, and cellular component in a controlled vocabulary. CATH places the structure in a hierarchical fold classification (Class/Architecture/Topology/Homologous-superfamily). The organism is the source species.

B-factor. B-factor (Debye–Waller factor) reflects atomic displacement in the crystal lattice. It is an experimental observable (units Å²), not a prediction; low values mean the atom is pinned down, high values mean it moves or is heterogeneous across the crystal.

Rendered structure images. Structure images are PyMOL renders from six orthogonal camera directions. Cartoon representation draws helices as coils and strands as arrows; sticks shows the backbone as bonds; surface shows the solvent-excluded envelope. Rainbow coloring maps sequence position to hue (blue→red, N→C); chain coloring assigns a distinct color per polypeptide.

Solvent-accessible surface area. Solvent-accessible surface area (SASA) is the area in Å² traced out by the centre of a 1.4 Å probe sphere (a water molecule) rolled over the protein's van der Waals surface (Shrake–Rupley / Lee–Richards construction). Buried residues have near-zero SASA; fully exposed residues can exceed 200 Å². The total SASA scales roughly with the number of surface residues.

Secondary structure (8-state, DSSP). The SS8 string is DSSP's per-residue secondary-structure call. α-helix (H) means an i→i+4 H-bond ladder; β-strand (E) means the residue participates in a β-sheet; 3₁₀ (G) and π (I) are tighter and wider helices; T/S are turns/bends; '-' is loop.

pLDDT. For AlphaFold models, the B-factor field carries pLDDT — the model's own estimate of local accuracy on a 0–100 scale. Regions with pLDDT<50 should be treated as essentially unmodeled; they often correspond to intrinsically disordered segments.

Nearest PDB structures. Nearest PDB neighbors are the top structural matches found by Foldseek when searching this structure against the entire Protein Data Bank. Each hit reports a TM-score (0 to 1; >0.5 almost always implies the same fold) and an E-value. These are *structural* homologs — they may share no detectable sequence similarity.